Protein AF-A0AAD5V3V6-F1 (afdb_monomer_lite)

Secondary structure (DSSP, 8-state):
-----------------------------------------------------PPPP---SS----TT--S---SS---PPPGGG-SS-TTEEEEEEE-HHHHHTTS-TT-HHHHHHTTSPP--EEEEEEEEEEEE-STTTTTTPEEEEEEEEEEESS---STT-TTSEEEBSSP---TT------PPPS-----PPSS-PPPBPBSS--SSSS-EEEEEEEEEEEEEEEE--S--EEB-HHHHHHHHHHHHHHHHHHHHHHHH--STT-HHHHHHHHHTSPPSSEEEEEEES-GGGS-TT--THHHHHHHHHHHHHHHHS---SS-------

Structure (mmCIF, N/CA/C/O backbone):
data_AF-A0AAD5V3V6-F1
#
_entry.id   AF-A0AAD5V3V6-F1
#
loop_
_atom_site.group_PDB
_atom_site.id
_atom_site.type_symbol
_atom_site.label_atom_id
_atom_site.label_alt_id
_atom_site.label_comp_id
_atom_site.label_asym_id
_atom_site.label_entity_id
_atom_site.label_seq_id
_atom_site.pdbx_PDB_ins_code
_atom_site.Cartn_x
_atom_site.Cartn_y
_atom_site.Cartn_z
_atom_site.occupancy
_atom_site.B_iso_or_equiv
_atom_site.auth_seq_id
_atom_site.auth_comp_id
_atom_site.auth_asym_id
_atom_site.auth_atom_id
_atom_site.pdbx_PDB_model_num
ATOM 1 N N . MET A 1 1 ? -18.261 -54.600 57.023 1.00 39.88 1 MET A N 1
ATOM 2 C CA . MET A 1 1 ? -18.556 -53.412 57.864 1.00 39.88 1 MET A CA 1
ATOM 3 C C . MET A 1 1 ? -19.173 -52.334 56.974 1.00 39.88 1 MET A C 1
ATOM 5 O O . MET A 1 1 ? -18.762 -52.276 55.829 1.00 39.88 1 MET A O 1
ATOM 9 N N . LYS A 1 2 ? -20.158 -51.575 57.494 1.00 38.41 2 LYS A N 1
ATOM 10 C CA . LYS A 1 2 ? -20.715 -50.259 57.059 1.00 38.41 2 LYS A CA 1
ATOM 11 C C . LYS A 1 2 ? -20.446 -49.817 55.595 1.00 38.41 2 LYS A C 1
ATOM 13 O O . LYS A 1 2 ? -19.302 -49.603 55.234 1.00 38.41 2 LYS A O 1
ATOM 18 N N . ASN A 1 3 ? -21.480 -49.738 54.745 1.00 32.72 3 ASN A N 1
ATOM 19 C CA . ASN A 1 3 ? -22.288 -48.525 54.439 1.00 32.72 3 ASN A CA 1
ATOM 20 C C . ASN A 1 3 ? -21.481 -47.394 53.742 1.00 32.72 3 ASN A C 1
ATOM 22 O O . ASN A 1 3 ? -20.386 -47.074 54.175 1.00 32.72 3 ASN A O 1
ATOM 26 N N . THR A 1 4 ? -21.975 -46.700 52.704 1.00 43.38 4 THR A N 1
ATOM 27 C CA . THR A 1 4 ? -23.391 -46.369 52.417 1.00 43.38 4 THR A CA 1
ATOM 28 C C . THR A 1 4 ? -23.645 -46.051 50.933 1.00 43.38 4 THR A C 1
ATOM 30 O O . THR A 1 4 ? -22.813 -45.419 50.290 1.00 43.38 4 THR A O 1
ATOM 33 N N . ASN A 1 5 ? -24.842 -46.382 50.433 1.00 39.66 5 ASN A N 1
ATOM 34 C CA . ASN A 1 5 ? -25.408 -45.843 49.186 1.00 39.66 5 ASN A CA 1
ATOM 35 C C . ASN A 1 5 ? -25.630 -44.321 49.251 1.00 39.66 5 ASN A C 1
ATOM 37 O O . ASN A 1 5 ? -26.048 -43.827 50.299 1.00 39.66 5 ASN A O 1
ATOM 41 N N . LYS A 1 6 ? -25.566 -43.641 48.095 1.00 47.78 6 LYS A N 1
ATOM 42 C CA . LYS A 1 6 ? -26.470 -42.523 47.751 1.00 47.78 6 LYS A CA 1
ATOM 43 C C . LYS A 1 6 ? -26.828 -42.530 46.258 1.00 47.78 6 LYS A C 1
ATOM 45 O O . LYS A 1 6 ? -26.139 -41.926 45.447 1.00 47.78 6 LYS A O 1
ATOM 50 N N . ASN A 1 7 ? -27.950 -43.170 45.927 1.00 36.56 7 ASN A N 1
ATOM 51 C CA . ASN A 1 7 ? -28.749 -42.777 44.763 1.00 36.56 7 ASN A CA 1
ATOM 52 C C . ASN A 1 7 ? -29.451 -41.452 45.087 1.00 36.56 7 ASN A C 1
ATOM 54 O O . ASN A 1 7 ? -29.995 -41.318 46.185 1.00 36.56 7 ASN A O 1
ATOM 58 N N . ILE A 1 8 ? -29.526 -40.534 44.123 1.00 43.75 8 ILE A N 1
ATOM 59 C CA . ILE A 1 8 ? -30.576 -39.510 44.071 1.00 43.75 8 ILE A CA 1
ATOM 60 C C . ILE A 1 8 ? -31.161 -39.534 42.656 1.00 43.75 8 ILE A C 1
ATOM 62 O O . ILE A 1 8 ? -30.435 -39.560 41.667 1.00 43.75 8 ILE A O 1
ATOM 66 N N . HIS A 1 9 ? -32.485 -39.590 42.596 1.00 31.09 9 HIS A N 1
ATOM 67 C CA . HIS A 1 9 ? -33.322 -39.694 41.406 1.00 31.09 9 HIS A CA 1
ATOM 68 C C . HIS A 1 9 ? -34.462 -38.674 41.566 1.00 31.09 9 HIS A C 1
ATOM 70 O O . HIS A 1 9 ? -34.783 -38.328 42.705 1.00 31.09 9 HIS A O 1
ATOM 76 N N . LEU A 1 10 ? -35.114 -38.288 40.459 1.00 28.14 10 LEU A N 1
ATOM 77 C CA . LEU A 1 10 ? -36.255 -37.349 40.387 1.00 28.14 10 LEU A CA 1
ATOM 78 C C . LEU A 1 10 ? -35.873 -35.856 40.583 1.00 28.14 10 LEU A C 1
ATOM 80 O O . LEU A 1 10 ? -34.912 -35.541 41.273 1.00 28.14 10 LEU A O 1
ATOM 84 N N . SER A 1 11 ? -36.566 -34.876 39.986 1.00 32.56 11 SER A N 1
ATOM 85 C CA . SER A 1 11 ? -37.794 -34.934 39.162 1.00 32.56 11 SER A CA 1
ATOM 86 C C . SER A 1 11 ? -37.897 -33.722 38.225 1.00 32.56 11 SER A C 1
ATOM 88 O O . SER A 1 11 ? -37.464 -32.630 38.582 1.00 32.56 11 SER A O 1
ATOM 90 N N . ILE A 1 12 ? -38.562 -33.895 37.079 1.00 41.19 12 ILE A N 1
ATOM 91 C CA . ILE A 1 12 ? -39.093 -32.794 36.256 1.00 41.19 12 ILE A CA 1
ATOM 92 C C . ILE A 1 12 ? -40.470 -32.387 36.807 1.00 41.19 12 ILE A C 1
ATOM 94 O O . ILE A 1 12 ? -41.283 -33.273 37.076 1.00 41.19 12 ILE A O 1
ATOM 98 N N . PRO A 1 13 ? -40.782 -31.084 36.883 1.00 34.28 13 PRO A N 1
ATOM 99 C CA . PRO A 1 13 ? -42.147 -30.591 36.745 1.00 34.28 13 PRO A CA 1
ATOM 100 C C . PRO A 1 13 ? -42.317 -29.741 35.474 1.00 34.28 13 PRO A C 1
ATOM 102 O O . PRO A 1 13 ? -41.422 -29.015 35.045 1.00 34.28 13 PRO A O 1
ATOM 105 N N . SER A 1 14 ? -43.494 -29.849 34.866 1.00 31.00 14 SER A N 1
ATOM 106 C CA . SER A 1 14 ? -43.878 -29.204 33.607 1.00 31.00 14 SER A CA 1
ATOM 107 C C . SER A 1 14 ? -44.825 -28.014 33.810 1.00 31.00 14 SER A C 1
ATOM 109 O O . SER A 1 14 ? -45.602 -28.029 34.757 1.00 31.00 14 SER A O 1
ATOM 111 N N . LEU A 1 15 ? -44.884 -27.129 32.803 1.00 30.11 15 LEU A N 1
ATOM 112 C CA . LEU A 1 15 ? -46.018 -26.248 32.452 1.00 30.11 15 LEU A CA 1
ATOM 113 C C . LEU A 1 15 ? -46.444 -25.140 33.439 1.00 30.11 15 LEU A C 1
ATOM 115 O O . LEU A 1 15 ? -47.105 -25.402 34.436 1.00 30.11 15 LEU A O 1
ATOM 119 N N . SER A 1 16 ? -46.302 -23.883 32.995 1.00 32.84 16 SER A N 1
ATOM 120 C CA . SER A 1 16 ? -47.369 -22.871 33.123 1.00 32.84 16 SER A CA 1
ATOM 121 C C . SER A 1 16 ? -47.125 -21.661 32.208 1.00 32.84 16 SER A C 1
ATOM 123 O O . SER A 1 16 ? -46.138 -20.950 32.380 1.00 32.84 16 SER A O 1
ATOM 125 N N . ALA A 1 17 ? -48.058 -21.389 31.291 1.00 37.47 17 ALA A N 1
ATOM 126 C CA . ALA A 1 17 ? -48.217 -20.096 30.619 1.00 37.47 17 ALA A CA 1
ATOM 127 C C . ALA A 1 17 ? -49.609 -19.530 30.957 1.00 37.47 17 ALA A C 1
ATOM 129 O O . ALA A 1 17 ? -50.570 -20.298 31.037 1.00 37.47 17 ALA A O 1
ATOM 130 N N . PRO A 1 18 ? -49.719 -18.216 31.202 1.00 36.44 18 PRO A N 1
ATOM 131 C CA . PRO A 1 18 ? -50.629 -17.356 30.422 1.00 36.44 18 PRO A CA 1
ATOM 132 C C . PRO A 1 18 ? -49.934 -16.018 30.050 1.00 36.44 18 PRO A C 1
ATOM 134 O O . PRO A 1 18 ? -49.001 -15.616 30.732 1.00 36.44 18 PRO A O 1
ATOM 137 N N . SER A 1 19 ? -50.198 -15.292 28.955 1.00 31.22 19 SER A N 1
ATOM 138 C CA . SER A 1 19 ? -51.385 -15.013 28.116 1.00 31.22 19 SER A CA 1
ATOM 139 C C . SER A 1 19 ? -52.188 -13.752 28.509 1.00 31.22 19 SER A C 1
ATOM 141 O O . SER A 1 19 ? -52.619 -13.621 29.650 1.00 31.22 19 SER A O 1
ATOM 143 N N . PHE A 1 20 ? -52.442 -12.901 27.496 1.00 31.77 20 PHE A N 1
ATOM 144 C CA . PHE A 1 20 ? -53.195 -11.623 27.464 1.00 31.77 20 PHE A CA 1
ATOM 145 C C . PHE A 1 20 ? -52.549 -10.395 28.164 1.00 31.77 20 PHE A C 1
ATOM 147 O O . PHE A 1 20 ? -51.852 -10.540 29.157 1.00 31.77 20 PHE A O 1
ATOM 154 N N . ALA A 1 21 ? -52.699 -9.150 27.668 1.00 30.42 21 ALA A N 1
ATOM 155 C CA . ALA A 1 21 ? -53.698 -8.621 26.719 1.00 30.42 21 ALA A CA 1
ATOM 156 C C . ALA A 1 21 ? -53.183 -7.524 25.738 1.00 30.42 21 ALA A C 1
ATOM 158 O O . ALA A 1 21 ? -52.235 -6.802 26.032 1.00 30.42 21 ALA A O 1
ATOM 159 N N . ARG A 1 22 ? -53.884 -7.366 24.595 1.00 38.59 22 ARG A N 1
ATOM 160 C CA . ARG A 1 22 ? -53.992 -6.110 23.795 1.00 38.59 22 ARG A CA 1
ATOM 161 C C . ARG A 1 22 ? -55.238 -5.313 24.281 1.00 38.59 22 ARG A C 1
ATOM 163 O O . ARG A 1 22 ? -55.994 -5.906 25.051 1.00 38.59 22 ARG A O 1
ATOM 170 N N . PRO A 1 23 ? -55.526 -4.047 23.880 1.00 45.84 23 PRO A N 1
ATOM 171 C CA . PRO A 1 23 ? -55.914 -3.623 22.507 1.00 45.84 23 PRO A CA 1
ATOM 172 C C . PRO A 1 23 ? -55.266 -2.251 22.126 1.00 45.84 23 PRO A C 1
ATOM 174 O O . PRO A 1 23 ? -54.272 -1.909 22.752 1.00 45.84 23 PRO A O 1
ATOM 177 N N . LEU A 1 24 ? -55.635 -1.417 21.131 1.00 30.19 24 LEU A N 1
ATOM 178 C CA . LEU A 1 24 ? -56.720 -1.306 20.123 1.00 30.19 24 LEU A CA 1
ATOM 179 C C . LEU A 1 24 ? -56.149 -0.777 18.765 1.00 30.19 24 LEU A C 1
ATOM 181 O O . LEU A 1 24 ? -54.984 -0.403 18.664 1.00 30.19 24 LEU A O 1
ATOM 185 N N . SER A 1 25 ? -57.002 -0.670 17.740 1.00 36.38 25 SER A N 1
ATOM 186 C CA . SER A 1 25 ? -56.942 0.324 16.636 1.00 36.38 25 SER A CA 1
ATOM 187 C C . SER A 1 25 ? -58.355 0.937 16.492 1.00 36.38 25 SER A C 1
ATOM 189 O O . SER A 1 25 ? -59.285 0.326 17.031 1.00 36.38 25 SER A O 1
ATOM 191 N N . PRO A 1 26 ? -58.567 2.124 15.875 1.00 44.53 26 PRO A N 1
ATOM 192 C CA . PRO A 1 26 ? -58.678 2.265 14.402 1.00 44.53 26 PRO A CA 1
ATOM 193 C C . PRO A 1 26 ? -58.134 3.625 13.866 1.00 44.53 26 PRO A C 1
ATOM 195 O O . PRO A 1 26 ? -57.711 4.461 14.654 1.00 44.53 26 PRO A O 1
ATOM 198 N N . GLY A 1 27 ? -58.104 3.951 12.565 1.00 27.30 27 GLY A N 1
ATOM 199 C CA . GLY A 1 27 ? -58.504 3.241 11.339 1.00 27.30 27 GLY A CA 1
ATOM 200 C C . GLY A 1 27 ? -58.210 4.086 10.077 1.00 27.30 27 GLY A C 1
ATOM 201 O O . GLY A 1 27 ? -57.725 5.209 10.188 1.00 27.30 27 GLY A O 1
ATOM 202 N N . CYS A 1 28 ? -58.496 3.555 8.882 1.00 36.22 28 CYS A N 1
ATOM 203 C CA . CYS A 1 28 ? -58.412 4.288 7.602 1.00 36.22 28 CYS A CA 1
ATOM 204 C C . CYS A 1 28 ? -59.687 5.125 7.337 1.00 36.22 28 CYS A C 1
ATOM 206 O O . CYS A 1 28 ? -60.690 4.937 8.031 1.00 36.22 28 CYS A O 1
ATOM 208 N N . PRO A 1 29 ? -59.683 6.006 6.318 1.00 41.81 29 PRO A N 1
ATOM 209 C CA . PRO A 1 29 ? -60.201 5.536 5.025 1.00 41.81 29 PRO A CA 1
ATOM 210 C C . PRO A 1 29 ? -59.411 5.997 3.784 1.00 41.81 29 PRO A C 1
ATOM 212 O O . PRO A 1 29 ? -58.664 6.972 3.804 1.00 41.81 29 PRO A O 1
ATOM 215 N N . THR A 1 30 ? -59.639 5.283 2.684 1.00 38.94 30 THR A N 1
ATOM 216 C CA . THR A 1 30 ? -59.303 5.650 1.298 1.00 38.94 30 THR A CA 1
ATOM 217 C C . THR A 1 30 ? -60.528 6.221 0.581 1.00 38.94 30 THR A C 1
ATOM 219 O O . THR A 1 30 ? -61.592 5.627 0.714 1.00 38.94 30 THR A O 1
ATOM 222 N N . ASP A 1 31 ? -60.359 7.263 -0.241 1.00 29.62 31 ASP A N 1
ATOM 223 C CA . ASP A 1 31 ? -61.185 7.551 -1.436 1.00 29.62 31 ASP A CA 1
ATOM 224 C C . ASP A 1 31 ? -60.413 8.558 -2.329 1.00 29.62 31 ASP A C 1
ATOM 226 O O . ASP A 1 31 ? -59.896 9.550 -1.822 1.00 29.62 31 ASP A O 1
ATOM 230 N N . THR A 1 32 ? -59.987 8.194 -3.548 1.00 29.98 32 THR A N 1
ATOM 231 C CA . THR A 1 32 ? -60.644 8.379 -4.874 1.00 29.98 32 THR A CA 1
ATOM 232 C C . THR A 1 32 ? -60.754 9.817 -5.394 1.00 29.98 32 THR A C 1
ATOM 234 O O . THR A 1 32 ? -61.105 10.719 -4.647 1.00 29.98 32 THR A O 1
ATOM 237 N N . GLY A 1 33 ? -60.640 9.994 -6.722 1.00 27.09 33 GLY A N 1
ATOM 238 C CA . GLY A 1 33 ? -61.425 11.041 -7.406 1.00 27.09 33 GLY A CA 1
ATOM 239 C C . GLY A 1 33 ? -60.697 12.015 -8.339 1.00 27.09 33 GLY A C 1
ATOM 240 O O . GLY A 1 33 ? -60.646 13.205 -8.075 1.00 27.09 33 GLY A O 1
ATOM 241 N N . ILE A 1 34 ? -60.177 11.495 -9.451 1.00 29.84 34 ILE A N 1
ATOM 242 C CA . ILE A 1 34 ? -60.349 11.991 -10.836 1.00 29.84 34 ILE A CA 1
ATOM 243 C C . ILE A 1 34 ? -60.912 13.427 -11.063 1.00 29.84 34 ILE A C 1
ATOM 245 O O . ILE A 1 34 ? -61.986 13.786 -10.594 1.00 29.84 34 ILE A O 1
ATOM 249 N N . SER A 1 35 ? -60.293 14.102 -12.045 1.00 27.42 35 SER A N 1
ATOM 250 C CA . SER A 1 35 ? -60.802 15.160 -12.953 1.00 27.42 35 SER A CA 1
ATOM 251 C C . SER A 1 35 ? -60.664 16.655 -12.614 1.00 27.42 35 SER A C 1
ATOM 253 O O . SER A 1 35 ? -61.189 17.203 -11.653 1.00 27.42 35 SER A O 1
ATOM 255 N N . SER A 1 36 ? -59.999 17.306 -13.568 1.00 32.09 36 SER A N 1
ATOM 256 C CA . SER A 1 36 ? -59.874 18.729 -13.862 1.00 32.09 36 SER A CA 1
ATOM 257 C C . SER A 1 36 ? -61.191 19.509 -13.914 1.00 32.09 36 SER A C 1
ATOM 259 O O . SER A 1 36 ? -62.124 19.063 -14.578 1.00 32.09 36 SER A O 1
ATOM 261 N N . ILE A 1 37 ? -61.174 20.768 -13.453 1.00 32.19 37 ILE A N 1
ATOM 262 C CA . ILE A 1 37 ? -61.889 21.877 -14.117 1.00 32.19 37 ILE A CA 1
ATOM 263 C C . ILE A 1 37 ? -60.987 23.128 -14.156 1.00 32.19 37 ILE A C 1
ATOM 265 O O . ILE A 1 37 ? -60.295 23.453 -13.196 1.00 32.19 37 ILE A O 1
ATOM 269 N N . HIS A 1 38 ? -61.009 23.805 -15.308 1.00 28.48 38 HIS A N 1
ATOM 270 C CA . HIS A 1 38 ? -60.546 25.173 -15.591 1.00 28.48 38 HIS A CA 1
ATOM 271 C C . HIS A 1 38 ? -60.693 26.197 -14.441 1.00 28.48 38 HIS A C 1
ATOM 273 O O . HIS A 1 38 ? -61.692 26.162 -13.725 1.00 28.48 38 HIS A O 1
ATOM 279 N N . THR A 1 39 ? -59.863 27.260 -14.439 1.00 27.81 39 THR A N 1
ATOM 280 C CA . THR A 1 39 ? -60.295 28.630 -14.855 1.00 27.81 39 THR A CA 1
ATOM 281 C C . THR A 1 39 ? -59.194 29.704 -14.694 1.00 27.81 39 THR A C 1
ATOM 283 O O . THR A 1 39 ? -58.706 29.955 -13.601 1.00 27.81 39 THR A O 1
ATOM 286 N N . THR A 1 40 ? -58.854 30.351 -15.821 1.00 29.22 40 THR A N 1
ATOM 287 C CA . THR A 1 40 ? -58.157 31.652 -16.021 1.00 29.22 40 THR A CA 1
ATOM 288 C C . THR A 1 40 ? -56.900 32.022 -15.219 1.00 29.22 40 THR A C 1
ATOM 290 O O . THR A 1 40 ? -56.969 32.410 -14.056 1.00 29.22 40 THR A O 1
ATOM 293 N N . ALA A 1 41 ? -55.791 32.180 -15.947 1.00 33.03 41 ALA A N 1
ATOM 294 C CA . ALA A 1 41 ? -54.799 33.217 -15.657 1.00 33.03 41 ALA A CA 1
ATOM 295 C C . ALA A 1 41 ? -55.221 34.562 -16.293 1.00 33.03 41 ALA A C 1
ATOM 297 O O . ALA A 1 41 ? -55.708 34.561 -17.427 1.00 33.03 41 ALA A O 1
ATOM 298 N N . PRO A 1 42 ? -54.987 35.702 -15.620 1.00 32.84 42 PRO A N 1
ATOM 299 C CA . PRO A 1 42 ? -54.772 36.996 -16.275 1.00 32.84 42 PRO A CA 1
ATOM 300 C C . PRO A 1 42 ? -53.285 37.422 -16.217 1.00 32.84 42 PRO A C 1
ATOM 302 O O . PRO A 1 42 ? -52.573 36.996 -15.308 1.00 32.84 42 PRO A O 1
ATOM 305 N N . PRO A 1 43 ? -52.783 38.254 -17.154 1.00 35.00 43 PRO A N 1
ATOM 306 C CA . PRO A 1 43 ? -51.367 38.212 -17.523 1.00 35.00 43 PRO A CA 1
ATOM 307 C C . PRO A 1 43 ? -50.647 39.562 -17.363 1.00 35.00 43 PRO A C 1
ATOM 309 O O . PRO A 1 43 ? -50.749 40.427 -18.229 1.00 35.00 43 PRO A O 1
ATOM 312 N N . TRP A 1 44 ? -49.905 39.749 -16.271 1.00 34.78 44 TRP A N 1
ATOM 313 C CA . TRP A 1 44 ? -48.916 40.826 -16.102 1.00 34.78 44 TRP A CA 1
ATOM 314 C C . TRP A 1 44 ? -48.021 40.523 -14.885 1.00 34.78 44 TRP A C 1
ATOM 316 O O . TRP A 1 44 ? -48.453 39.822 -13.977 1.00 34.78 44 TRP A O 1
ATOM 326 N N . TRP A 1 45 ? -46.780 41.032 -14.895 1.00 33.03 45 TRP A N 1
ATOM 327 C CA . TRP A 1 45 ? -45.650 40.659 -14.013 1.00 33.03 45 TRP A CA 1
ATOM 328 C C . TRP A 1 45 ? -44.976 39.311 -14.317 1.00 33.03 45 TRP A C 1
ATOM 330 O O . TRP A 1 45 ? -44.956 38.382 -13.513 1.00 33.03 45 TRP A O 1
ATOM 340 N N . GLN A 1 46 ? -44.290 39.265 -15.462 1.00 29.97 46 GLN A N 1
ATOM 341 C CA . GLN A 1 46 ? -42.992 38.588 -15.514 1.00 29.97 46 GLN A CA 1
ATOM 342 C C . GLN A 1 46 ? -41.957 39.486 -14.812 1.00 29.97 46 GLN A C 1
ATOM 344 O O . GLN A 1 46 ? -41.818 40.655 -15.164 1.00 29.97 46 GLN A O 1
ATOM 349 N N . GLY A 1 47 ? -41.255 38.947 -13.817 1.00 28.88 47 GLY A N 1
ATOM 350 C CA . GLY A 1 47 ? -40.254 39.651 -13.008 1.00 28.88 47 GLY A CA 1
ATOM 351 C C . GLY A 1 47 ? -39.911 38.783 -11.801 1.00 28.88 47 GLY A C 1
ATOM 352 O O . GLY A 1 47 ? -40.703 38.692 -10.871 1.00 28.88 47 GLY A O 1
ATOM 353 N N . GLY A 1 48 ? -38.819 38.022 -11.894 1.00 27.86 48 GLY A N 1
ATOM 354 C CA . GLY A 1 48 ? -38.639 36.803 -11.099 1.00 27.86 48 GLY A CA 1
ATOM 355 C C . GLY A 1 48 ? -37.964 36.953 -9.730 1.00 27.86 48 GLY A C 1
ATOM 356 O O . GLY A 1 48 ? -37.261 37.924 -9.471 1.00 27.86 48 GLY A O 1
ATOM 357 N N . LEU A 1 49 ? -38.099 35.863 -8.957 1.00 29.27 49 LEU A N 1
ATOM 358 C CA . LEU A 1 49 ? -37.480 35.535 -7.658 1.00 29.27 49 LEU A CA 1
ATOM 359 C C . LEU A 1 49 ? -38.041 36.270 -6.416 1.00 29.27 49 LEU A C 1
ATOM 361 O O . LEU A 1 49 ? -38.477 37.412 -6.530 1.00 29.27 49 LEU A O 1
ATOM 365 N N . PRO A 1 50 ? -38.011 35.643 -5.213 1.00 32.03 50 PRO A N 1
ATOM 366 C CA . PRO A 1 50 ? -37.442 34.326 -4.877 1.00 32.03 50 PRO A CA 1
ATOM 367 C C . PRO A 1 50 ? -38.468 33.269 -4.403 1.00 32.03 50 PRO A C 1
ATOM 369 O O . PRO A 1 50 ? -39.455 33.574 -3.736 1.00 32.03 50 PRO A O 1
ATOM 372 N N . THR A 1 51 ? -38.189 31.992 -4.677 1.00 33.88 51 THR A N 1
ATOM 373 C CA . THR A 1 51 ? -38.906 30.830 -4.115 1.00 33.88 51 THR A CA 1
ATOM 374 C C . THR A 1 51 ? -38.434 30.511 -2.685 1.00 33.88 51 THR A C 1
ATOM 376 O O . THR A 1 51 ? -37.239 30.627 -2.401 1.00 33.88 51 THR A O 1
ATOM 379 N N . PRO A 1 52 ? -39.318 30.065 -1.769 1.00 30.56 52 PRO A N 1
ATOM 380 C CA . PRO A 1 52 ? -38.918 29.655 -0.426 1.00 30.56 52 PRO A CA 1
ATOM 381 C C . PRO A 1 52 ? -38.271 28.258 -0.401 1.00 30.56 52 PRO A C 1
ATOM 383 O O . PRO A 1 52 ? -38.656 27.358 -1.143 1.00 30.56 52 PRO A O 1
ATOM 386 N N . ARG A 1 53 ? -37.295 28.114 0.505 1.00 27.41 53 ARG A N 1
ATOM 387 C CA . ARG A 1 53 ? -36.469 26.929 0.811 1.00 27.41 53 ARG A CA 1
ATOM 388 C C . ARG A 1 53 ? -37.119 25.562 0.542 1.00 27.41 53 ARG A C 1
ATOM 390 O O . ARG A 1 53 ? -38.027 25.148 1.259 1.00 27.41 53 ARG A O 1
ATOM 397 N N . ALA A 1 54 ? -36.504 24.803 -0.365 1.00 30.36 54 ALA A N 1
ATOM 398 C CA . ALA A 1 54 ? -36.489 23.347 -0.269 1.00 30.36 54 ALA A CA 1
ATOM 399 C C . ALA A 1 54 ? -35.620 22.905 0.928 1.00 30.36 54 ALA A C 1
ATOM 401 O O . ALA A 1 54 ? -34.681 23.600 1.324 1.00 30.36 54 ALA A O 1
ATOM 402 N N . ILE A 1 55 ? -35.956 21.754 1.508 1.00 31.67 55 ILE A N 1
ATOM 403 C CA . ILE A 1 55 ? -35.244 21.143 2.638 1.00 31.67 55 ILE A CA 1
ATOM 404 C C . ILE A 1 55 ? -33.919 20.554 2.118 1.00 31.67 55 ILE A C 1
ATOM 406 O O . ILE A 1 55 ? -33.941 19.898 1.075 1.00 31.67 55 ILE A O 1
ATOM 410 N N . PRO A 1 56 ? -32.771 20.764 2.792 1.00 29.92 56 PRO A N 1
ATOM 411 C CA . PRO A 1 56 ? -31.501 20.219 2.328 1.00 29.92 56 PRO A CA 1
ATOM 412 C C . PRO A 1 56 ? -31.471 18.696 2.492 1.00 29.92 56 PRO A C 1
ATOM 414 O O . PRO A 1 56 ? -31.595 18.182 3.603 1.00 29.92 56 PRO A O 1
ATOM 417 N N . MET A 1 57 ? -31.243 17.977 1.391 1.00 28.81 57 MET A N 1
ATOM 418 C CA . MET A 1 57 ? -30.626 16.653 1.470 1.00 28.81 57 MET A CA 1
ATOM 419 C C . MET A 1 57 ? -29.176 16.846 1.925 1.00 28.81 57 MET A C 1
ATOM 421 O O . MET A 1 57 ? -28.485 17.736 1.425 1.00 28.81 57 MET A O 1
ATOM 425 N N . THR A 1 58 ? -28.726 16.045 2.887 1.00 28.22 58 THR A N 1
ATOM 426 C CA . THR A 1 58 ? -27.358 16.079 3.412 1.00 28.22 58 THR A CA 1
ATOM 427 C C . THR A 1 58 ? -26.359 15.700 2.322 1.00 28.22 58 THR A C 1
ATOM 429 O O . THR A 1 58 ? -26.216 14.537 1.954 1.00 28.22 58 THR A O 1
ATOM 432 N N . ALA A 1 59 ? -25.671 16.708 1.786 1.00 30.00 59 ALA A N 1
ATOM 433 C CA . ALA A 1 59 ? -24.572 16.528 0.854 1.00 30.00 59 ALA A CA 1
ATOM 434 C C . ALA A 1 59 ? -23.291 16.203 1.635 1.00 30.00 59 ALA A C 1
ATOM 436 O O . ALA A 1 59 ? -22.699 17.084 2.255 1.00 30.00 59 ALA A O 1
ATOM 437 N N . THR A 1 60 ? -22.880 14.935 1.613 1.00 35.28 60 THR A N 1
ATOM 438 C CA . THR A 1 60 ? -21.605 14.481 2.215 1.00 35.28 60 THR A CA 1
ATOM 439 C C . THR A 1 60 ? -20.859 13.471 1.326 1.00 35.28 60 THR A C 1
ATOM 441 O O . THR A 1 60 ? -19.752 13.069 1.647 1.00 35.28 60 THR A O 1
ATOM 444 N N . ALA A 1 61 ? -21.432 13.097 0.173 1.00 37.50 61 ALA A N 1
ATOM 445 C CA . ALA A 1 61 ? -20.906 12.064 -0.732 1.00 37.50 61 ALA A CA 1
ATOM 446 C C . ALA A 1 61 ? -20.406 12.596 -2.096 1.00 37.50 61 ALA A C 1
ATOM 448 O O . ALA A 1 61 ? -20.165 11.817 -3.015 1.00 37.50 61 ALA A O 1
ATOM 449 N N . LEU A 1 62 ? -20.284 13.917 -2.269 1.00 34.94 62 LEU A N 1
ATOM 450 C CA . LEU A 1 62 ? -19.794 14.543 -3.503 1.00 34.94 62 LEU A CA 1
ATOM 451 C C . LEU A 1 62 ? -18.744 15.607 -3.165 1.00 34.94 62 LEU A C 1
ATOM 453 O O . LEU A 1 62 ? -18.950 16.411 -2.257 1.00 34.94 62 LEU A O 1
ATOM 457 N N . THR A 1 63 ? -17.637 15.607 -3.918 1.00 38.62 63 THR A N 1
ATOM 458 C CA . THR A 1 63 ? -16.453 16.480 -3.745 1.00 38.62 63 THR A CA 1
ATOM 459 C C . THR A 1 63 ? -15.729 16.360 -2.392 1.00 38.62 63 THR A C 1
ATOM 461 O O . THR A 1 63 ? -15.550 17.339 -1.674 1.00 38.62 63 THR A O 1
ATOM 464 N N . ARG A 1 64 ? -15.203 15.160 -2.094 1.00 44.69 64 ARG A N 1
ATOM 465 C CA . ARG A 1 64 ? -13.918 15.030 -1.377 1.00 44.69 64 ARG A CA 1
ATOM 466 C C . ARG A 1 64 ? -12.789 15.306 -2.384 1.00 44.69 64 ARG A C 1
ATOM 468 O O . ARG A 1 64 ? -12.258 14.388 -2.999 1.00 44.69 64 ARG A O 1
ATOM 475 N N . GLU A 1 65 ? -12.478 16.580 -2.615 1.00 39.66 65 GLU A N 1
ATOM 476 C CA . GLU A 1 65 ? -11.186 16.957 -3.201 1.00 39.66 65 GLU A CA 1
ATOM 477 C C . GLU A 1 65 ? -10.162 16.945 -2.062 1.00 39.66 65 GLU A C 1
ATOM 479 O O . GLU A 1 65 ? -10.231 17.774 -1.154 1.00 39.66 65 GLU A O 1
ATOM 484 N N . ASN A 1 66 ? -9.263 15.958 -2.059 1.00 40.50 66 ASN A N 1
ATOM 485 C CA . ASN A 1 66 ? -8.356 15.723 -0.936 1.00 40.50 66 ASN A CA 1
ATOM 486 C C . ASN A 1 66 ? -7.384 16.902 -0.767 1.00 40.50 66 ASN A C 1
ATOM 488 O O . ASN A 1 66 ? -6.427 17.055 -1.527 1.00 40.50 66 ASN A O 1
ATOM 492 N N . SER A 1 67 ? -7.589 17.705 0.281 1.00 32.38 67 SER A N 1
ATOM 493 C CA . SER A 1 67 ? -6.821 18.919 0.606 1.00 32.38 67 SER A CA 1
ATOM 494 C C . SER A 1 67 ? -5.399 18.660 1.132 1.00 32.38 67 SER A C 1
ATOM 496 O O . SER A 1 67 ? -4.864 19.467 1.886 1.00 32.38 67 SER A O 1
ATOM 498 N N . TRP A 1 68 ? -4.804 17.521 0.779 1.00 41.47 68 TRP A N 1
ATOM 499 C CA . TRP A 1 68 ? -3.557 17.012 1.354 1.00 41.47 68 TRP A CA 1
ATOM 500 C C . TRP A 1 68 ? -2.340 17.208 0.439 1.00 41.47 68 TRP A C 1
ATOM 502 O O . TRP A 1 68 ? -1.222 17.305 0.932 1.00 41.47 68 TRP A O 1
ATOM 512 N N . ASN A 1 69 ? -2.552 17.371 -0.873 1.00 38.12 69 ASN A N 1
ATOM 513 C CA . ASN A 1 69 ? -1.476 17.530 -1.865 1.00 38.12 69 ASN A CA 1
ATOM 514 C C . ASN A 1 69 ? -1.327 18.976 -2.383 1.00 38.12 69 ASN A C 1
ATOM 516 O O . ASN A 1 69 ? -0.844 19.198 -3.491 1.00 38.12 69 ASN A O 1
ATOM 520 N N . SER A 1 70 ? -1.718 19.997 -1.610 1.00 29.25 70 SER A N 1
ATOM 521 C CA . SER A 1 70 ? -1.638 21.407 -2.037 1.00 29.25 70 SER A CA 1
ATOM 522 C C . SER A 1 70 ? -0.228 22.023 -1.942 1.00 29.25 70 SER A C 1
ATOM 524 O O . SER A 1 70 ? -0.085 23.208 -1.633 1.00 29.25 70 SER A O 1
ATOM 526 N N . VAL A 1 71 ? 0.818 21.236 -2.214 1.00 34.81 71 VAL A N 1
ATOM 527 C CA . VAL A 1 71 ? 2.213 21.692 -2.346 1.00 34.81 71 VAL A CA 1
ATOM 528 C C . VAL A 1 71 ? 2.811 21.139 -3.643 1.00 34.81 71 VAL A C 1
ATOM 530 O O . VAL A 1 71 ? 3.728 20.331 -3.613 1.00 34.81 71 VAL A O 1
ATOM 533 N N . LEU A 1 72 ? 2.248 21.568 -4.780 1.00 32.81 72 LEU A N 1
ATOM 534 C CA . LEU A 1 72 ? 2.942 21.917 -6.037 1.00 32.81 72 LEU A CA 1
ATOM 535 C C . LEU A 1 72 ? 1.902 22.167 -7.153 1.00 32.81 72 LEU A C 1
ATOM 537 O O . LEU A 1 72 ? 1.262 21.223 -7.615 1.00 32.81 72 LEU A O 1
ATOM 541 N N . PRO A 1 73 ? 1.721 23.409 -7.639 1.00 32.34 73 PRO A N 1
ATOM 542 C CA . PRO A 1 73 ? 0.935 23.659 -8.841 1.00 32.34 73 PRO A CA 1
ATOM 543 C C . PRO A 1 73 ? 1.786 23.368 -10.087 1.00 32.34 73 PRO A C 1
ATOM 545 O O . PRO A 1 73 ? 2.503 24.245 -10.570 1.00 32.34 73 PRO A O 1
ATOM 548 N N . SER A 1 74 ? 1.711 22.144 -10.620 1.00 33.66 74 SER A N 1
ATOM 549 C CA . SER A 1 74 ? 2.293 21.842 -11.936 1.00 33.66 74 SER A CA 1
ATOM 550 C C . SER A 1 74 ? 1.445 22.484 -13.053 1.00 33.66 74 SER A C 1
ATOM 552 O O . SER A 1 74 ? 0.220 22.325 -13.045 1.00 33.66 74 SER A O 1
ATOM 554 N N . PRO A 1 75 ? 2.038 23.223 -14.01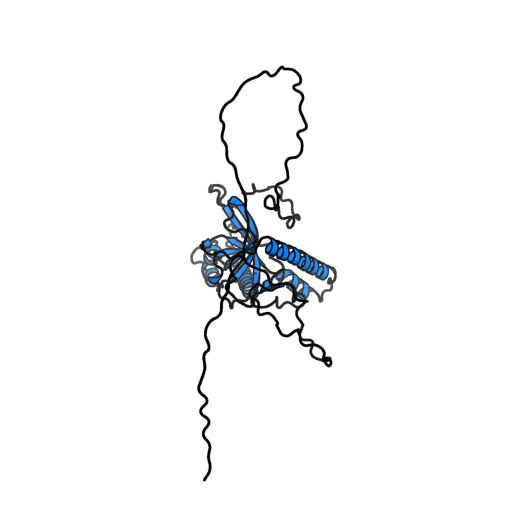4 1.00 35.78 75 PRO A N 1
ATOM 555 C CA . PRO A 1 75 ? 1.310 24.014 -15.012 1.00 35.78 75 PRO A CA 1
ATOM 556 C C . PRO A 1 75 ? 0.824 23.196 -16.226 1.00 35.78 75 PRO A C 1
ATOM 558 O O . PRO A 1 75 ? 0.834 23.683 -17.354 1.00 35.78 75 PRO A O 1
ATOM 561 N N . ALA A 1 76 ? 0.366 21.970 -15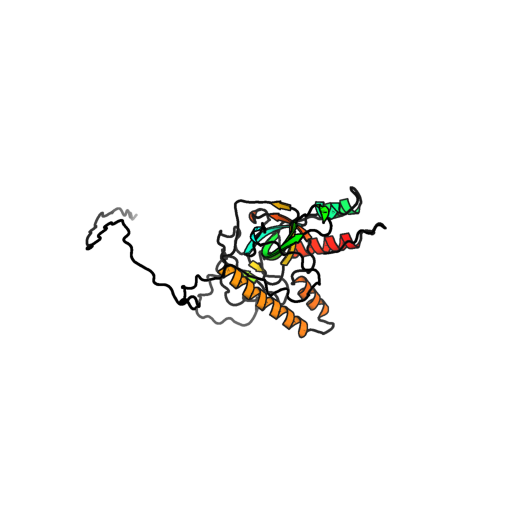.992 1.00 39.09 76 ALA A N 1
ATOM 562 C CA . ALA A 1 76 ? -0.393 21.157 -16.934 1.00 39.09 76 ALA A CA 1
ATOM 563 C C . ALA A 1 76 ? -1.282 20.226 -16.104 1.00 39.09 76 ALA A C 1
ATOM 565 O O . ALA A 1 76 ? -0.829 19.193 -15.628 1.00 39.09 76 ALA A O 1
ATOM 566 N N . THR A 1 77 ? -2.526 20.624 -15.832 1.00 42.16 77 THR A N 1
ATOM 567 C CA . THR A 1 77 ? -3.437 19.786 -15.042 1.00 42.16 77 THR A CA 1
ATOM 568 C C . THR A 1 77 ? -4.000 18.694 -15.958 1.00 42.16 77 THR A C 1
ATOM 570 O O . THR A 1 77 ? -4.808 19.034 -16.829 1.00 42.16 77 THR A O 1
ATOM 573 N N . PRO A 1 78 ? -3.613 17.407 -15.817 1.00 46.28 78 PRO A N 1
ATOM 574 C CA . PRO A 1 78 ? -4.257 16.345 -16.578 1.00 46.28 78 PRO A CA 1
ATOM 575 C C . PRO A 1 78 ? -5.748 16.351 -16.240 1.00 46.28 78 PRO A C 1
ATOM 577 O O . PRO A 1 78 ? -6.140 16.578 -15.093 1.00 46.28 78 PRO A O 1
ATOM 580 N N . THR A 1 79 ? -6.590 16.154 -17.255 1.00 50.78 79 THR A N 1
ATOM 581 C CA . THR A 1 79 ? -8.049 16.247 -17.097 1.00 50.78 79 THR A CA 1
ATOM 582 C C . THR A 1 79 ? -8.500 15.178 -16.106 1.00 50.78 79 THR A C 1
ATOM 584 O O . THR A 1 79 ? -8.502 13.997 -16.450 1.00 50.78 79 THR A O 1
ATOM 587 N N . SER A 1 80 ? -8.850 15.573 -14.876 1.00 54.28 80 SER A N 1
ATOM 588 C CA . SER A 1 80 ? -9.131 14.609 -13.815 1.00 54.28 80 SER A CA 1
ATOM 589 C C . SER A 1 80 ? -10.342 13.756 -14.184 1.00 54.28 80 SER A C 1
ATOM 591 O O . SER A 1 80 ? -11.443 14.234 -14.471 1.00 54.28 80 SER A O 1
ATOM 593 N N . ILE A 1 81 ? -10.108 12.450 -14.237 1.00 61.16 81 ILE A N 1
ATOM 594 C CA . ILE A 1 81 ? -11.111 11.474 -14.645 1.00 61.16 81 ILE A CA 1
ATOM 595 C C . ILE A 1 81 ? -12.096 11.308 -13.481 1.00 61.16 81 ILE A C 1
ATOM 597 O O . ILE A 1 81 ? -11.661 11.182 -12.335 1.00 61.16 81 ILE A O 1
ATOM 601 N N . PRO A 1 82 ? -13.420 11.292 -13.727 1.00 65.81 82 PRO A N 1
ATOM 602 C CA . PRO A 1 82 ? -14.395 11.182 -12.649 1.00 65.81 82 PRO A CA 1
ATOM 603 C C . PRO A 1 82 ? -14.218 9.871 -11.874 1.00 65.81 82 PRO A C 1
ATOM 605 O O . PRO A 1 82 ? -14.141 8.796 -12.478 1.00 65.81 82 PRO A O 1
ATOM 608 N N . SER A 1 83 ? -14.264 9.954 -10.540 1.00 64.31 83 SER A N 1
ATOM 609 C CA . SER A 1 83 ? -14.054 8.843 -9.588 1.00 64.31 83 SER A CA 1
ATOM 610 C C . SER A 1 83 ? -14.934 7.608 -9.819 1.00 64.31 83 SER A C 1
ATOM 612 O O . SER A 1 83 ? -14.592 6.507 -9.397 1.00 64.31 83 SER A O 1
ATOM 614 N N . SER A 1 84 ? -16.019 7.757 -10.585 1.00 61.19 84 SER A N 1
ATOM 615 C CA . SER A 1 84 ? -16.808 6.664 -11.172 1.00 61.19 84 SER A CA 1
ATOM 616 C C . SER A 1 84 ? -16.017 5.662 -12.033 1.00 61.19 84 SER A C 1
ATOM 618 O O . SER A 1 84 ? -16.558 4.608 -12.358 1.00 61.19 84 SER A O 1
ATOM 620 N N . ARG A 1 85 ? -14.779 5.983 -12.443 1.00 69.62 85 ARG A N 1
ATOM 621 C CA . ARG A 1 85 ? -13.883 5.064 -13.167 1.00 69.62 85 ARG A CA 1
ATOM 622 C C . ARG A 1 85 ? -12.838 4.372 -12.289 1.00 69.62 85 ARG A C 1
ATOM 624 O O . ARG A 1 85 ? -12.218 3.433 -12.778 1.00 69.62 85 ARG A O 1
ATOM 631 N N . TRP A 1 86 ? -12.633 4.798 -11.040 1.00 81.12 86 TRP A N 1
ATOM 632 C CA . TRP A 1 86 ? -11.657 4.150 -10.159 1.00 81.12 86 TRP A CA 1
ATOM 633 C C . TRP A 1 86 ? -12.140 2.737 -9.818 1.00 81.12 86 TRP A C 1
ATOM 635 O O . TRP A 1 86 ? -13.256 2.554 -9.314 1.00 81.12 86 TRP A O 1
ATOM 645 N N . ARG A 1 87 ? -11.305 1.731 -10.091 1.00 88.44 87 ARG A N 1
ATOM 646 C CA . ARG A 1 87 ? -11.600 0.322 -9.779 1.00 88.44 87 ARG A CA 1
ATOM 647 C C . ARG A 1 87 ? -11.467 0.067 -8.280 1.00 88.44 87 ARG A C 1
ATOM 649 O O . ARG A 1 87 ? -12.069 -0.879 -7.758 1.00 88.44 87 ARG A O 1
ATOM 656 N N . ILE A 1 88 ? -10.680 0.901 -7.603 1.00 93.94 88 ILE A N 1
ATOM 657 C CA . ILE A 1 88 ? -10.392 0.830 -6.176 1.00 93.94 88 ILE A CA 1
ATOM 658 C C . ILE A 1 88 ? -10.640 2.215 -5.563 1.00 93.94 88 ILE A C 1
ATOM 660 O O . ILE A 1 88 ? -10.080 3.218 -6.004 1.00 93.94 88 ILE A O 1
ATOM 664 N N . GLN A 1 89 ? -11.513 2.268 -4.557 1.00 94.38 89 GLN A N 1
ATOM 665 C CA . GLN A 1 89 ? -11.909 3.504 -3.876 1.00 94.38 89 GLN A CA 1
ATOM 666 C C . GLN A 1 89 ? -11.109 3.677 -2.570 1.00 94.38 89 GLN A C 1
ATOM 668 O O . GLN A 1 89 ? -10.751 2.667 -1.951 1.00 94.38 89 GLN A O 1
ATOM 673 N N . PRO A 1 90 ? -10.865 4.913 -2.097 1.00 96.44 90 PRO A N 1
ATOM 674 C CA . PRO A 1 90 ? -10.380 5.154 -0.737 1.00 96.44 90 PRO A CA 1
ATOM 675 C C . PRO A 1 90 ? -11.245 4.442 0.317 1.00 96.44 90 PRO A C 1
ATOM 677 O O . PRO A 1 90 ? -12.442 4.242 0.111 1.00 96.44 90 PRO A O 1
ATOM 680 N N . GLY A 1 91 ? -10.634 3.998 1.414 1.00 97.06 91 GLY A N 1
ATOM 681 C CA . GLY A 1 91 ? -11.282 3.162 2.433 1.00 97.06 91 GLY A CA 1
ATOM 682 C C . GLY A 1 91 ? -11.315 1.660 2.109 1.00 97.06 91 GLY A C 1
ATOM 683 O O . GLY A 1 91 ? -11.693 0.864 2.970 1.00 97.06 91 GLY A O 1
ATOM 684 N N . THR A 1 92 ? -10.892 1.245 0.909 1.00 97.56 92 THR A N 1
ATOM 685 C CA . THR A 1 92 ? -10.773 -0.174 0.520 1.00 97.56 92 THR A CA 1
ATOM 686 C C . THR A 1 92 ? -9.452 -0.763 1.017 1.00 97.56 92 THR A C 1
ATOM 688 O O . THR A 1 92 ? -8.388 -0.197 0.772 1.00 97.56 92 THR A O 1
ATOM 691 N N . TYR A 1 93 ? -9.486 -1.935 1.648 1.00 98.06 93 TYR A N 1
ATOM 692 C CA . TYR A 1 93 ? -8.296 -2.752 1.882 1.00 98.06 93 TYR A CA 1
ATOM 693 C C . TYR A 1 93 ? -7.964 -3.590 0.643 1.00 98.06 93 TYR A C 1
ATOM 695 O O . TYR A 1 93 ? -8.835 -4.258 0.084 1.00 98.06 93 TYR A O 1
ATOM 703 N N . VAL A 1 94 ? -6.690 -3.604 0.250 1.00 98.19 94 VAL A N 1
ATOM 704 C CA . VAL A 1 94 ? -6.174 -4.390 -0.882 1.00 98.19 94 VAL A CA 1
ATOM 705 C C . VAL A 1 94 ? -4.956 -5.210 -0.470 1.00 98.19 94 VAL A C 1
ATOM 707 O O . VAL A 1 94 ? -4.189 -4.795 0.401 1.00 98.19 94 VAL A O 1
ATOM 710 N N . ALA A 1 95 ? -4.769 -6.368 -1.106 1.00 98.19 95 ALA A N 1
ATOM 711 C CA . ALA A 1 95 ? -3.488 -7.064 -1.099 1.00 98.19 95 ALA A CA 1
ATOM 712 C C . ALA A 1 95 ? -2.661 -6.637 -2.318 1.00 98.19 95 ALA A C 1
ATOM 714 O O . ALA A 1 95 ? -3.227 -6.367 -3.376 1.00 98.19 95 ALA A O 1
ATOM 715 N N . PHE A 1 96 ? -1.336 -6.582 -2.203 1.00 98.12 96 PHE A N 1
ATOM 716 C CA . PHE A 1 96 ? -0.461 -6.164 -3.302 1.00 98.12 96 PHE A CA 1
ATOM 717 C C . PHE A 1 96 ? 0.948 -6.757 -3.214 1.00 98.12 96 PHE A C 1
ATOM 719 O O . PHE A 1 96 ? 1.397 -7.149 -2.139 1.00 98.12 96 PHE A O 1
ATOM 726 N N . SER A 1 97 ? 1.648 -6.795 -4.346 1.00 97.44 97 SER A N 1
ATOM 727 C CA . SER A 1 97 ? 3.068 -7.150 -4.465 1.00 97.44 97 SER A CA 1
ATOM 728 C C . SER A 1 97 ? 3.726 -6.314 -5.562 1.00 97.44 97 SER A C 1
ATOM 730 O O . SER A 1 97 ? 3.043 -5.904 -6.504 1.00 97.44 97 SER A O 1
ATOM 732 N N . LEU A 1 98 ? 5.048 -6.127 -5.499 1.00 96.38 98 LEU A N 1
ATOM 733 C CA . LEU A 1 98 ? 5.809 -5.573 -6.625 1.00 96.38 98 LEU A CA 1
ATOM 734 C C . LEU A 1 98 ? 5.615 -6.439 -7.881 1.00 96.38 98 LEU A C 1
ATOM 736 O O . LEU A 1 98 ? 5.559 -7.672 -7.796 1.00 96.38 98 LEU A O 1
ATOM 740 N N . ASP A 1 99 ? 5.517 -5.800 -9.046 1.00 96.31 99 ASP A N 1
ATOM 741 C CA . ASP A 1 99 ? 5.368 -6.473 -10.336 1.00 96.31 99 ASP A CA 1
ATOM 742 C C . ASP A 1 99 ? 6.708 -6.568 -11.080 1.00 96.31 99 ASP A C 1
ATOM 744 O O . ASP A 1 99 ? 6.966 -5.872 -12.064 1.00 96.31 99 ASP A O 1
ATOM 748 N N . THR A 1 100 ? 7.590 -7.438 -10.580 1.00 95.19 100 THR A N 1
ATOM 749 C CA . THR A 1 100 ? 8.970 -7.589 -11.076 1.00 95.19 100 THR A CA 1
ATOM 750 C C . THR A 1 100 ? 9.064 -7.992 -12.543 1.00 95.19 100 THR A C 1
ATOM 752 O O . THR A 1 100 ? 10.029 -7.622 -13.202 1.00 95.19 100 THR A O 1
ATOM 755 N N . GLU A 1 101 ? 8.072 -8.694 -13.095 1.00 94.19 101 GLU A N 1
ATOM 756 C CA . GLU A 1 101 ? 8.028 -9.000 -14.531 1.00 94.19 101 GLU A CA 1
ATOM 757 C C . GLU A 1 101 ? 7.936 -7.719 -15.373 1.00 94.19 101 GLU A C 1
ATOM 759 O O . GLU A 1 101 ? 8.626 -7.579 -16.378 1.00 94.19 101 GLU A O 1
ATOM 764 N N . SER A 1 102 ? 7.127 -6.764 -14.929 1.00 91.88 102 SER A N 1
ATOM 765 C CA . SER A 1 102 ? 6.806 -5.544 -15.672 1.00 91.88 102 SER A CA 1
ATOM 766 C C . SER A 1 102 ? 7.858 -4.457 -15.466 1.00 91.88 102 SER A C 1
ATOM 768 O O . SER A 1 102 ? 8.184 -3.729 -16.398 1.00 91.88 102 SER A O 1
ATOM 770 N N . ILE A 1 103 ? 8.492 -4.422 -14.287 1.00 91.94 103 ILE A N 1
ATOM 771 C CA . ILE A 1 103 ? 9.742 -3.673 -14.079 1.00 91.94 103 ILE A CA 1
ATOM 772 C C . ILE A 1 103 ? 10.844 -4.250 -14.986 1.00 91.94 103 ILE A C 1
ATOM 774 O O . ILE A 1 103 ? 11.560 -3.499 -15.645 1.00 91.94 103 ILE A O 1
ATOM 778 N N . ALA A 1 104 ? 10.959 -5.580 -15.083 1.00 92.44 104 ALA A N 1
ATOM 779 C CA . ALA A 1 104 ? 11.970 -6.218 -15.922 1.00 92.44 104 ALA A CA 1
ATOM 780 C C . ALA A 1 104 ? 11.762 -5.952 -17.419 1.00 92.44 104 ALA A C 1
ATOM 782 O O . ALA A 1 104 ? 12.746 -5.802 -18.136 1.00 92.44 104 ALA A O 1
ATOM 783 N N . GLN A 1 105 ? 10.516 -5.847 -17.893 1.00 91.19 105 GLN A N 1
ATOM 784 C CA . GLN A 1 105 ? 10.192 -5.537 -19.294 1.00 91.19 105 GLN A CA 1
ATOM 785 C C . GLN A 1 105 ? 10.727 -4.179 -19.782 1.00 91.19 105 GLN A C 1
ATOM 787 O O . GLN A 1 105 ? 10.860 -4.005 -20.992 1.00 91.19 105 GLN A O 1
ATOM 792 N N . LYS A 1 106 ? 11.118 -3.261 -18.882 1.00 87.88 106 LYS A N 1
ATOM 793 C CA . LYS A 1 106 ? 11.855 -2.035 -19.246 1.00 87.88 106 LYS A CA 1
ATOM 794 C C . LYS A 1 106 ? 13.288 -2.307 -19.746 1.00 87.88 106 LYS A C 1
ATOM 796 O O . LYS A 1 106 ? 13.911 -1.422 -20.322 1.00 87.88 106 LYS A O 1
ATOM 801 N N . PHE A 1 107 ? 13.811 -3.522 -19.561 1.00 87.56 107 PHE A N 1
ATOM 802 C CA . PHE A 1 107 ? 15.141 -3.943 -20.006 1.00 87.56 107 PHE A CA 1
ATOM 803 C C . PHE A 1 107 ? 15.076 -4.893 -21.204 1.00 87.56 107 PHE A C 1
ATOM 805 O O . PHE A 1 107 ? 14.125 -5.657 -21.374 1.00 87.56 107 PHE A O 1
ATOM 812 N N . ALA A 1 108 ? 16.150 -4.924 -22.001 1.00 88.31 108 ALA A N 1
ATOM 813 C CA . ALA A 1 108 ? 16.281 -5.864 -23.109 1.00 88.31 108 ALA A CA 1
ATOM 814 C C . ALA A 1 108 ? 16.054 -7.317 -22.642 1.00 88.31 108 ALA A C 1
ATOM 816 O O . ALA A 1 108 ? 16.640 -7.776 -21.656 1.00 88.31 108 ALA A O 1
ATOM 817 N N . HIS A 1 109 ? 15.199 -8.050 -23.357 1.00 90.06 109 HIS A N 1
ATOM 818 C CA . HIS A 1 109 ? 14.782 -9.402 -22.985 1.00 90.06 109 HIS A CA 1
ATOM 819 C C . HIS A 1 109 ? 15.989 -10.357 -22.881 1.00 90.06 109 HIS A C 1
ATOM 821 O O . HIS A 1 109 ? 16.834 -10.399 -23.775 1.00 90.06 109 HIS A O 1
ATOM 827 N N . HIS A 1 110 ? 16.067 -11.130 -21.790 1.00 89.25 110 HIS A N 1
ATOM 828 C CA . HIS A 1 110 ? 17.226 -11.959 -21.399 1.00 89.25 110 HIS A CA 1
ATOM 829 C C . HIS A 1 110 ? 18.540 -11.212 -21.081 1.00 89.25 110 HIS A C 1
ATOM 831 O O . HIS A 1 110 ? 19.579 -11.859 -20.921 1.00 89.25 110 HIS A O 1
ATOM 837 N N . SER A 1 111 ? 18.533 -9.883 -20.941 1.00 89.94 111 SER A N 1
ATOM 838 C CA . SER A 1 111 ? 19.679 -9.163 -20.367 1.00 89.94 111 SER A CA 1
ATOM 839 C C . SER A 1 111 ? 19.940 -9.589 -18.915 1.00 89.94 111 SER A C 1
ATOM 841 O O . SER A 1 111 ? 19.055 -10.093 -18.218 1.00 89.94 111 SER A O 1
ATOM 843 N N . ALA A 1 112 ? 21.160 -9.346 -18.424 1.00 88.56 112 ALA A N 1
ATOM 844 C CA . ALA A 1 112 ? 21.483 -9.572 -17.014 1.00 88.56 112 ALA A CA 1
ATOM 845 C C . ALA A 1 112 ? 20.597 -8.724 -16.077 1.00 88.56 112 ALA A C 1
ATOM 847 O O . ALA A 1 112 ? 20.250 -9.192 -14.995 1.00 88.56 112 ALA A O 1
ATOM 848 N N . ALA A 1 113 ? 20.191 -7.528 -16.518 1.00 87.75 113 ALA A N 1
ATOM 849 C CA . ALA A 1 113 ? 19.222 -6.665 -15.847 1.00 87.75 113 ALA A CA 1
ATOM 850 C C . ALA A 1 113 ? 17.845 -7.334 -15.716 1.00 87.75 113 ALA A C 1
ATOM 852 O O . ALA A 1 113 ? 17.401 -7.609 -14.600 1.00 87.75 113 ALA A O 1
ATOM 853 N N . TYR A 1 114 ? 17.229 -7.677 -16.856 1.00 91.06 114 TYR A N 1
ATOM 854 C CA . TYR A 1 114 ? 15.940 -8.375 -16.954 1.00 91.06 114 TYR A CA 1
ATOM 855 C C . TYR A 1 114 ? 15.904 -9.614 -16.046 1.00 91.06 114 TYR A C 1
ATOM 857 O O . TYR A 1 114 ? 14.997 -9.800 -15.236 1.00 91.06 114 TYR A O 1
ATOM 865 N N . GLU A 1 115 ? 16.942 -10.446 -16.129 1.00 92.50 115 GLU A N 1
ATOM 866 C CA . GLU A 1 115 ? 17.061 -11.667 -15.336 1.00 92.50 115 GLU A CA 1
ATOM 867 C C . GLU A 1 115 ? 17.311 -11.424 -13.840 1.00 92.50 115 GLU A C 1
ATOM 869 O O . GLU A 1 115 ? 16.972 -12.290 -13.036 1.00 92.50 115 GLU A O 1
ATOM 874 N N . SER A 1 116 ? 17.899 -10.292 -13.444 1.00 91.62 116 SER A N 1
ATOM 875 C CA . SER A 1 116 ? 18.137 -9.975 -12.028 1.00 91.62 116 SER A CA 1
ATOM 876 C C . SER A 1 116 ? 16.872 -9.432 -11.367 1.00 91.62 116 SER A C 1
ATOM 878 O O . SER A 1 116 ? 16.472 -9.951 -10.328 1.00 91.62 116 SER A O 1
ATOM 880 N N . VAL A 1 117 ? 16.181 -8.483 -12.013 1.00 92.31 117 VAL A N 1
ATOM 881 C CA . VAL A 1 117 ? 14.909 -7.913 -11.527 1.00 92.31 117 VAL A CA 1
ATOM 882 C C . VAL A 1 117 ? 13.865 -9.011 -11.289 1.00 92.31 117 VAL A C 1
ATOM 884 O O . VAL A 1 117 ? 13.244 -9.059 -10.230 1.00 92.31 117 VAL A O 1
ATOM 887 N N . ARG A 1 118 ? 13.720 -9.964 -12.222 1.00 94.06 118 ARG A N 1
ATOM 888 C CA . ARG A 1 118 ? 12.755 -11.081 -12.104 1.00 94.06 118 ARG A CA 1
ATOM 889 C C . ARG A 1 118 ? 13.064 -12.081 -10.993 1.00 94.06 118 ARG A C 1
ATOM 891 O O . ARG A 1 118 ? 12.207 -12.898 -10.663 1.00 94.06 118 ARG A O 1
ATOM 898 N N . ARG A 1 119 ? 14.287 -12.071 -10.456 1.00 92.94 119 ARG A N 1
ATOM 899 C CA . ARG A 1 119 ? 14.717 -12.968 -9.374 1.00 92.94 119 ARG A CA 1
ATOM 900 C C . ARG A 1 119 ? 14.587 -12.342 -7.992 1.00 92.94 119 ARG A C 1
ATOM 902 O O . ARG A 1 119 ? 14.721 -13.087 -7.023 1.00 92.94 119 ARG A O 1
ATOM 909 N N . VAL A 1 120 ? 14.311 -11.037 -7.898 1.00 91.19 120 VAL A N 1
ATOM 910 C CA . VAL A 1 120 ? 13.988 -10.394 -6.620 1.00 91.19 120 VAL A CA 1
ATOM 911 C C . VAL A 1 120 ? 12.742 -11.087 -6.051 1.00 91.19 120 VAL A C 1
ATOM 913 O O . VAL A 1 120 ? 11.709 -11.134 -6.730 1.00 91.19 120 VAL A O 1
ATOM 916 N N . PRO A 1 121 ? 12.828 -11.697 -4.856 1.00 90.75 121 PRO A N 1
ATOM 917 C CA . PRO A 1 121 ? 11.696 -12.386 -4.262 1.00 90.75 121 PRO A CA 1
ATOM 918 C C . PRO A 1 121 ? 10.661 -11.352 -3.827 1.00 90.75 121 PRO A C 1
ATOM 920 O O . PRO A 1 121 ? 10.974 -10.477 -3.030 1.00 90.75 121 PRO A O 1
ATOM 923 N N . THR A 1 122 ? 9.429 -11.474 -4.318 1.00 93.38 122 THR A N 1
ATOM 924 C CA . THR A 1 122 ? 8.328 -10.606 -3.892 1.00 93.38 122 THR A CA 1
ATOM 925 C C . THR A 1 122 ? 7.399 -11.319 -2.925 1.00 93.38 122 THR A C 1
ATOM 927 O O . THR A 1 122 ? 7.093 -12.510 -3.074 1.00 93.38 122 THR A O 1
ATOM 930 N N . ARG A 1 123 ? 6.912 -10.575 -1.937 1.00 95.88 123 ARG A N 1
ATOM 931 C CA . ARG A 1 123 ? 5.833 -11.008 -1.041 1.00 95.88 123 ARG A CA 1
ATOM 932 C C . ARG A 1 123 ? 4.539 -10.278 -1.360 1.00 95.88 123 ARG A C 1
ATOM 934 O O . ARG A 1 123 ? 4.497 -9.342 -2.157 1.00 95.88 123 ARG A O 1
ATOM 941 N N . LYS A 1 124 ? 3.462 -10.723 -0.716 1.00 96.31 124 LYS A N 1
ATOM 942 C CA . LYS A 1 124 ? 2.162 -10.059 -0.772 1.00 96.31 124 LYS A CA 1
ATOM 943 C C . LYS A 1 124 ? 1.860 -9.405 0.568 1.00 96.31 124 LYS A C 1
ATOM 945 O O . LYS A 1 124 ? 1.839 -10.071 1.599 1.00 96.31 124 LYS A O 1
ATOM 950 N N . TYR A 1 125 ? 1.561 -8.119 0.519 1.00 97.25 125 TYR A N 1
ATOM 951 C CA . TYR A 1 125 ? 1.263 -7.265 1.663 1.00 97.25 125 TYR A CA 1
ATOM 952 C C . TYR A 1 125 ? -0.199 -6.852 1.634 1.00 97.25 125 TYR A C 1
ATOM 954 O O . TYR A 1 125 ? -0.872 -7.039 0.623 1.00 97.25 125 TYR A O 1
ATOM 962 N N . VAL A 1 126 ? -0.689 -6.268 2.727 1.00 97.75 126 VAL A N 1
ATOM 963 C CA . VAL A 1 126 ? -2.014 -5.641 2.778 1.00 97.75 126 VAL A CA 1
ATOM 964 C C . VAL A 1 126 ? -1.874 -4.190 3.196 1.00 97.75 126 VAL A C 1
ATOM 966 O O . VAL A 1 126 ? -1.070 -3.857 4.069 1.00 97.75 126 VAL A O 1
ATOM 969 N N . GLY A 1 127 ? -2.677 -3.334 2.576 1.00 97.75 127 GLY A N 1
ATOM 970 C CA . GLY A 1 127 ? -2.774 -1.924 2.910 1.00 97.75 127 GLY A CA 1
ATOM 971 C C . GLY A 1 127 ? -4.197 -1.405 2.750 1.00 97.75 127 GLY A C 1
ATOM 972 O O . GLY A 1 127 ? -5.005 -1.969 2.010 1.00 97.75 127 GLY A O 1
ATOM 973 N N . LEU A 1 128 ? -4.487 -0.328 3.467 1.00 98.25 128 LEU A N 1
ATOM 974 C CA . LEU A 1 128 ? -5.686 0.483 3.308 1.00 98.25 128 LEU A CA 1
ATOM 975 C C . LEU A 1 128 ? -5.409 1.567 2.269 1.00 98.25 128 LEU A C 1
ATOM 977 O O . LEU A 1 128 ? -4.454 2.327 2.421 1.00 98.25 128 LEU A O 1
ATOM 981 N N . VAL A 1 129 ? -6.244 1.656 1.239 1.00 98.06 129 VAL A N 1
ATOM 982 C CA . VAL A 1 129 ? -6.162 2.708 0.220 1.00 98.06 129 VAL A CA 1
ATOM 983 C C . VAL A 1 129 ? -6.639 4.023 0.829 1.00 98.06 129 VAL A C 1
ATOM 985 O O . VAL A 1 129 ? -7.803 4.157 1.206 1.00 98.06 129 VAL A O 1
ATOM 988 N N . VAL A 1 130 ? -5.734 4.994 0.923 1.00 96.94 130 VAL A N 1
ATOM 989 C CA . VAL A 1 130 ? -5.990 6.334 1.476 1.00 96.94 130 VAL A CA 1
ATOM 990 C C . VAL A 1 130 ? -6.314 7.330 0.364 1.00 96.94 130 VAL A C 1
ATOM 992 O O . VAL A 1 130 ? -7.095 8.259 0.548 1.00 96.94 130 VAL A O 1
ATOM 995 N N . SER A 1 131 ? -5.749 7.138 -0.827 1.00 95.12 131 SER A N 1
ATOM 996 C CA . SER A 1 131 ? -6.086 7.914 -2.024 1.00 95.12 131 SER A CA 1
ATOM 997 C C . SER A 1 131 ? -5.934 7.059 -3.277 1.00 95.12 131 SER A C 1
ATOM 999 O O . SER A 1 131 ? -5.144 6.118 -3.307 1.00 95.12 131 SER A O 1
ATOM 1001 N N . SER A 1 132 ? -6.726 7.387 -4.294 1.00 94.31 132 SER A N 1
ATOM 1002 C CA . SER A 1 132 ? -6.736 6.743 -5.605 1.00 94.31 132 SER A CA 1
ATOM 1003 C C . SER A 1 132 ? -6.743 7.843 -6.660 1.00 94.31 132 SER A C 1
ATOM 1005 O O . SER A 1 132 ? -7.493 8.817 -6.540 1.00 94.31 132 SER A O 1
ATOM 1007 N N . TYR A 1 133 ? -5.882 7.714 -7.660 1.00 91.50 133 TYR A N 1
ATOM 1008 C CA . TYR A 1 133 ? -5.721 8.661 -8.753 1.00 91.50 133 TYR A CA 1
ATOM 1009 C C . TYR A 1 133 ? -5.844 7.925 -10.083 1.00 91.50 133 TYR A C 1
ATOM 1011 O O . TYR A 1 133 ? -5.559 6.732 -10.197 1.00 91.50 133 TYR A O 1
ATOM 1019 N N . THR A 1 134 ? -6.267 8.636 -11.123 1.00 89.88 134 THR A N 1
ATOM 1020 C CA . THR A 1 134 ? -6.198 8.115 -12.489 1.00 89.88 134 THR A CA 1
ATOM 1021 C C . THR A 1 134 ? -5.818 9.241 -13.430 1.00 89.88 134 THR A C 1
ATOM 1023 O O . THR A 1 134 ? -6.421 10.316 -13.380 1.00 89.88 134 THR A O 1
ATOM 1026 N N . TYR A 1 135 ? -4.833 8.983 -14.281 1.00 87.56 135 TYR A N 1
ATOM 1027 C CA . TYR A 1 135 ? -4.327 9.906 -15.293 1.00 87.56 135 TYR A CA 1
ATOM 1028 C C . TYR A 1 135 ? -4.077 9.160 -16.612 1.00 87.56 135 TYR A C 1
ATOM 1030 O O . TYR A 1 135 ? -4.171 7.934 -16.668 1.00 87.56 135 TYR A O 1
ATOM 1038 N N . LEU A 1 136 ? -3.850 9.904 -17.693 1.00 85.62 136 LEU A N 1
ATOM 1039 C CA . LEU A 1 136 ? -3.451 9.343 -18.987 1.00 85.62 136 LEU A CA 1
ATOM 1040 C C . LEU A 1 136 ? -1.937 9.116 -18.985 1.00 85.62 136 LEU A C 1
ATOM 1042 O O . LEU A 1 136 ? -1.211 9.984 -18.507 1.00 85.62 136 LEU A O 1
ATOM 1046 N N . SER A 1 137 ? -1.476 7.979 -19.504 1.00 83.44 137 SER A N 1
ATOM 1047 C CA . SER A 1 137 ? -0.044 7.704 -19.646 1.00 83.44 137 SER A CA 1
ATOM 1048 C C . SER A 1 137 ? 0.594 8.645 -20.670 1.00 83.44 137 SER A C 1
ATOM 1050 O O . SER A 1 137 ? 0.155 8.689 -21.818 1.00 83.44 137 SER A O 1
ATOM 1052 N N . GLU A 1 138 ? 1.653 9.351 -20.269 1.00 78.06 138 GLU A N 1
ATOM 1053 C CA . GLU A 1 138 ? 2.481 10.167 -21.173 1.00 78.06 138 GLU A CA 1
ATOM 1054 C C . GLU A 1 138 ? 3.341 9.288 -22.106 1.00 78.06 138 GLU A C 1
ATOM 1056 O O . GLU A 1 138 ? 3.690 9.710 -23.203 1.00 78.06 138 GLU A O 1
ATOM 1061 N N . GLU A 1 139 ? 3.635 8.038 -21.717 1.00 71.12 139 GLU A N 1
ATOM 1062 C CA . GLU A 1 139 ? 4.375 7.082 -22.560 1.00 71.12 139 GLU A CA 1
ATOM 1063 C C . GLU A 1 139 ? 3.527 6.592 -23.759 1.00 71.12 139 GLU A C 1
ATOM 1065 O O . GLU A 1 139 ? 4.078 6.266 -24.809 1.00 71.12 139 GLU A O 1
ATOM 1070 N N . ASN A 1 140 ? 2.191 6.579 -23.619 1.00 64.50 140 ASN A N 1
ATOM 1071 C CA . ASN A 1 140 ? 1.231 5.998 -24.572 1.00 64.50 140 ASN A CA 1
ATOM 1072 C C . ASN A 1 140 ? 0.119 7.003 -24.968 1.00 64.50 140 ASN A C 1
ATOM 1074 O O . ASN A 1 140 ? -1.065 6.647 -24.980 1.00 64.50 140 ASN A O 1
ATOM 1078 N N . GLU A 1 141 ? 0.472 8.259 -25.290 1.00 61.56 141 GLU A N 1
ATOM 1079 C CA . GLU A 1 141 ? -0.504 9.316 -25.643 1.00 61.56 141 GLU A CA 1
ATOM 1080 C C . GLU A 1 141 ? -1.475 8.905 -26.772 1.00 61.56 141 GLU A C 1
ATOM 1082 O O . GLU A 1 141 ? -2.663 9.229 -26.708 1.00 61.56 141 GLU A O 1
ATOM 1087 N N . ASP A 1 142 ? -0.990 8.165 -27.777 1.00 65.81 142 ASP A N 1
ATOM 1088 C CA . ASP A 1 142 ? -1.776 7.723 -28.941 1.00 65.81 142 ASP A CA 1
ATOM 1089 C C . ASP A 1 142 ? -2.853 6.672 -28.595 1.00 65.81 142 ASP A C 1
ATOM 1091 O O . ASP A 1 142 ? -3.929 6.668 -29.201 1.00 65.81 142 ASP A O 1
ATOM 1095 N N . ASP A 1 143 ? -2.593 5.799 -27.614 1.00 65.19 143 ASP A N 1
ATOM 1096 C CA . ASP A 1 143 ? -3.517 4.729 -27.198 1.00 65.19 143 ASP A CA 1
ATOM 1097 C C . ASP A 1 143 ? -4.470 5.171 -26.069 1.00 65.19 143 ASP A C 1
ATOM 1099 O O . ASP A 1 143 ? -5.494 4.525 -25.818 1.00 65.19 143 ASP A O 1
ATOM 1103 N N . GLY A 1 144 ? -4.176 6.294 -25.401 1.00 69.38 144 GLY A N 1
ATOM 1104 C CA . GLY A 1 144 ? -5.025 6.867 -24.353 1.00 69.38 144 GLY A CA 1
ATOM 1105 C C . GLY A 1 144 ? -5.153 5.975 -23.114 1.00 69.38 144 GLY A C 1
ATOM 1106 O O . GLY A 1 144 ? -6.214 5.938 -22.480 1.00 69.38 144 GLY A O 1
ATOM 1107 N N . GLU A 1 145 ? -4.098 5.225 -22.792 1.00 81.12 145 GLU A N 1
ATOM 1108 C CA . GLU A 1 145 ? -4.085 4.292 -21.669 1.00 81.12 145 GLU A CA 1
ATOM 1109 C C . GLU A 1 145 ? -4.192 5.029 -20.326 1.00 81.12 145 GLU A C 1
ATOM 1111 O O . GLU A 1 145 ? -3.513 6.025 -20.073 1.00 81.12 145 GLU A O 1
ATOM 1116 N N . PHE A 1 146 ? -5.066 4.530 -19.448 1.00 85.31 146 PHE A N 1
ATOM 1117 C CA . PHE A 1 146 ? -5.294 5.109 -18.128 1.00 85.31 146 PHE A CA 1
ATOM 1118 C C . PHE A 1 146 ? -4.465 4.392 -17.065 1.00 85.31 146 PHE A C 1
ATOM 1120 O O . PHE A 1 146 ? -4.709 3.221 -16.768 1.00 85.31 146 PHE A O 1
ATOM 1127 N N . VAL A 1 147 ? -3.555 5.128 -16.433 1.00 89.81 147 VAL A N 1
ATOM 1128 C CA . VAL A 1 147 ? -2.792 4.666 -15.273 1.00 89.81 147 VAL A CA 1
ATOM 1129 C C . VAL A 1 147 ? -3.616 4.931 -14.015 1.00 89.81 147 VAL A C 1
ATOM 1131 O O . VAL A 1 147 ? -4.026 6.065 -13.770 1.00 89.81 147 VAL A O 1
ATOM 1134 N N . GLU A 1 148 ? -3.879 3.891 -13.220 1.00 92.69 148 GLU A N 1
ATOM 1135 C CA . GLU A 1 148 ? -4.474 4.009 -11.881 1.00 92.69 148 GLU A CA 1
ATOM 1136 C C . GLU A 1 148 ? -3.358 3.904 -10.836 1.00 92.69 148 GLU A C 1
ATOM 1138 O O . GLU A 1 148 ? -2.568 2.958 -10.862 1.00 92.69 148 GLU A O 1
ATOM 1143 N N . GLU A 1 149 ? -3.292 4.869 -9.924 1.00 95.06 149 GLU A N 1
ATOM 1144 C CA . GLU A 1 149 ? -2.270 4.951 -8.881 1.00 95.06 149 GLU A CA 1
ATOM 1145 C C . GLU A 1 149 ? -2.931 5.014 -7.499 1.00 95.06 149 GLU A C 1
ATOM 1147 O O . GLU A 1 149 ? -3.922 5.722 -7.312 1.00 95.06 149 GLU A O 1
ATOM 1152 N N . LEU A 1 150 ? -2.396 4.277 -6.526 1.00 97.06 150 LEU A N 1
ATOM 1153 C CA . LEU A 1 150 ? -2.931 4.185 -5.168 1.00 97.06 150 LEU A CA 1
ATOM 1154 C C . LEU A 1 150 ? -1.894 4.641 -4.147 1.00 97.06 150 LEU A C 1
ATOM 1156 O O . LEU A 1 150 ? -0.759 4.171 -4.166 1.00 97.06 150 LEU A O 1
ATOM 1160 N N . VAL A 1 151 ? -2.327 5.440 -3.176 1.00 97.12 151 VAL A N 1
ATOM 1161 C CA . VAL A 1 151 ? -1.610 5.637 -1.910 1.00 97.12 151 VAL A CA 1
ATOM 1162 C C . VAL A 1 151 ? -2.179 4.646 -0.904 1.00 97.12 151 VAL A C 1
ATOM 1164 O O . VAL A 1 151 ? -3.376 4.704 -0.601 1.00 97.12 151 VAL A O 1
ATOM 1167 N N . VAL A 1 152 ? -1.346 3.746 -0.379 1.00 97.44 152 VAL A N 1
ATOM 1168 C CA . VAL A 1 152 ? -1.764 2.732 0.600 1.00 97.44 152 VAL A CA 1
ATOM 1169 C C . VAL A 1 152 ? -0.969 2.832 1.895 1.00 97.44 152 VAL A C 1
ATOM 1171 O O . VAL A 1 152 ? 0.255 2.888 1.873 1.00 97.44 152 VAL A O 1
ATOM 1174 N N . ASN A 1 153 ? -1.654 2.773 3.035 1.00 97.25 153 ASN A N 1
ATOM 1175 C CA . ASN A 1 153 ? -1.022 2.651 4.347 1.00 97.25 153 ASN A CA 1
ATOM 1176 C C . ASN A 1 153 ? -1.022 1.189 4.801 1.00 97.25 153 ASN A C 1
ATOM 1178 O O . ASN A 1 153 ? -2.055 0.517 4.733 1.00 97.25 153 ASN A O 1
ATOM 1182 N N . PHE A 1 154 ? 0.107 0.693 5.302 1.00 96.94 154 PHE A N 1
ATOM 1183 C CA . PHE A 1 154 ? 0.281 -0.738 5.564 1.00 96.94 154 PHE A CA 1
ATOM 1184 C C . PHE A 1 154 ? -0.595 -1.288 6.704 1.00 96.94 154 PHE A C 1
ATOM 1186 O O . PHE A 1 154 ? -0.901 -0.604 7.682 1.00 96.94 154 PHE A O 1
ATOM 1193 N N . VAL A 1 155 ? -0.926 -2.579 6.615 1.00 96.38 155 VAL A N 1
ATOM 1194 C CA . VAL A 1 155 ? -1.495 -3.370 7.714 1.00 96.38 155 VAL A CA 1
ATOM 1195 C C . VAL A 1 155 ? -0.418 -4.275 8.310 1.00 96.38 155 VAL A C 1
ATOM 1197 O O . VAL A 1 155 ? 0.134 -5.141 7.632 1.00 96.38 155 VAL A O 1
ATOM 1200 N N . GLY A 1 156 ? -0.144 -4.106 9.602 1.00 93.38 156 GLY A N 1
ATOM 1201 C CA . GLY A 1 156 ? 0.828 -4.896 10.356 1.00 93.38 156 GLY A CA 1
ATOM 1202 C C . GLY A 1 156 ? 0.195 -5.965 11.253 1.00 93.38 156 GLY A C 1
ATOM 1203 O O . GLY A 1 156 ? -0.973 -5.888 11.640 1.00 93.38 156 GLY A O 1
ATOM 1204 N N . GLY A 1 157 ? 0.998 -6.963 11.636 1.00 91.56 157 GLY A N 1
ATOM 1205 C CA . GLY A 1 157 ? 0.725 -7.832 12.796 1.00 91.56 157 GLY A CA 1
ATOM 1206 C C . GLY A 1 157 ? 1.195 -7.235 14.134 1.00 91.56 157 GLY A C 1
ATOM 1207 O O . GLY A 1 157 ? 0.927 -7.794 15.194 1.00 91.56 157 GLY A O 1
ATOM 1208 N N . SER A 1 158 ? 1.905 -6.108 14.083 1.00 88.38 158 SER A N 1
ATOM 1209 C CA . SER A 1 158 ? 2.440 -5.361 15.223 1.00 88.38 158 SER A CA 1
ATOM 1210 C C . SER A 1 158 ? 2.537 -3.868 14.883 1.00 88.38 158 SER A C 1
ATOM 1212 O O . SER A 1 158 ? 2.565 -3.526 13.695 1.00 88.38 158 SER A O 1
ATOM 1214 N N . PRO A 1 159 ? 2.592 -2.978 15.894 1.00 87.06 159 PRO A N 1
ATOM 1215 C CA . PRO A 1 159 ? 2.917 -1.563 15.705 1.00 87.06 159 PRO A CA 1
ATOM 1216 C C . PRO A 1 159 ? 4.213 -1.352 14.902 1.00 87.06 159 PRO A C 1
ATOM 1218 O O . PRO A 1 159 ? 5.059 -2.255 14.905 1.00 87.06 159 PRO A O 1
ATOM 1221 N N . PRO A 1 160 ? 4.406 -0.171 14.285 1.00 85.06 160 PRO A N 1
ATOM 1222 C CA . PRO A 1 160 ? 5.691 0.218 13.710 1.00 85.06 160 PRO A CA 1
ATOM 1223 C C . PRO A 1 160 ? 6.835 0.010 14.723 1.00 85.06 160 PRO A C 1
ATOM 1225 O O . PRO A 1 160 ? 6.719 0.462 15.871 1.00 85.06 160 PRO A O 1
ATOM 1228 N N . PRO A 1 161 ? 7.909 -0.727 14.374 1.00 79.12 161 PRO A N 1
ATOM 1229 C CA . PRO A 1 161 ? 9.015 -1.002 15.295 1.00 79.12 161 PRO A CA 1
ATOM 1230 C C . PRO A 1 161 ? 9.877 0.233 15.614 1.00 79.12 161 PRO A C 1
ATOM 1232 O O . PRO A 1 161 ? 10.679 0.200 16.553 1.00 79.12 161 PRO A O 1
ATOM 1235 N N . GLU A 1 162 ? 9.731 1.315 14.854 1.00 75.56 162 GLU A N 1
ATOM 1236 C CA . GLU A 1 162 ? 10.542 2.521 14.925 1.00 75.56 162 GLU A CA 1
ATOM 1237 C C . GLU A 1 162 ? 10.327 3.290 16.243 1.00 75.56 162 GLU A C 1
ATOM 1239 O O . GLU A 1 162 ? 9.214 3.618 16.669 1.00 75.56 162 GLU A O 1
ATOM 1244 N N . ILE A 1 163 ? 11.436 3.609 16.914 1.00 64.00 163 ILE A N 1
ATOM 1245 C CA . ILE A 1 163 ? 11.427 4.330 18.190 1.00 64.00 163 ILE A CA 1
ATOM 1246 C C . ILE A 1 163 ? 10.896 5.750 17.963 1.00 64.00 163 ILE A C 1
ATOM 1248 O O . ILE A 1 163 ? 11.509 6.528 17.242 1.00 64.00 163 ILE A O 1
ATOM 1252 N N . GLY A 1 164 ? 9.780 6.077 18.619 1.00 70.31 164 GLY A N 1
ATOM 1253 C CA . GLY A 1 164 ? 9.052 7.342 18.457 1.00 70.31 164 GLY A CA 1
ATOM 1254 C C . GLY A 1 164 ? 7.679 7.166 17.803 1.00 70.31 164 GLY A C 1
ATOM 1255 O O . GLY A 1 164 ? 6.768 7.915 18.128 1.00 70.31 164 GLY A O 1
ATOM 1256 N N . PHE A 1 165 ? 7.491 6.116 16.997 1.00 78.06 165 PHE A N 1
ATOM 1257 C CA . PHE A 1 165 ? 6.267 5.882 16.209 1.00 78.06 165 PHE A CA 1
ATOM 1258 C C . PHE A 1 165 ? 5.433 4.697 16.716 1.00 78.06 165 PHE A C 1
ATOM 1260 O O . PHE A 1 165 ? 4.522 4.210 16.050 1.00 78.06 165 PHE A O 1
ATOM 1267 N N . LYS A 1 166 ? 5.689 4.275 17.961 1.00 79.62 166 LYS A N 1
ATOM 1268 C CA . LYS A 1 166 ? 4.966 3.196 18.657 1.00 79.62 166 LYS A CA 1
ATOM 1269 C C . LYS A 1 166 ? 3.464 3.434 18.823 1.00 79.62 166 LYS A C 1
ATOM 1271 O O . LYS A 1 166 ? 2.765 2.483 19.155 1.00 79.62 166 LYS A O 1
ATOM 1276 N N . ASP A 1 167 ? 2.997 4.658 18.587 1.00 87.19 167 ASP A N 1
ATOM 1277 C CA . ASP A 1 167 ? 1.606 5.097 18.744 1.00 87.19 167 ASP A CA 1
ATOM 1278 C C . ASP A 1 167 ? 0.966 5.488 17.387 1.00 87.19 167 ASP A C 1
ATOM 1280 O O . ASP A 1 167 ? -0.164 5.981 17.346 1.00 87.19 167 ASP A O 1
ATOM 1284 N N . HIS A 1 168 ? 1.686 5.264 16.274 1.00 91.69 168 HIS A N 1
ATOM 1285 C CA . HIS A 1 168 ? 1.292 5.605 14.898 1.00 91.69 168 HIS A CA 1
ATOM 1286 C C . HIS A 1 168 ? 0.559 4.433 14.220 1.00 91.69 168 HIS A C 1
ATOM 1288 O O . HIS A 1 168 ? 0.955 3.907 13.171 1.00 91.69 168 HIS A O 1
ATOM 1294 N N . TRP A 1 169 ? -0.490 3.957 14.886 1.00 93.62 169 TRP A N 1
ATOM 1295 C CA . TRP A 1 169 ? -1.333 2.863 14.416 1.00 93.62 169 TRP A CA 1
ATOM 1296 C C . TRP A 1 169 ? -2.689 2.852 15.129 1.00 93.62 169 TRP A C 1
ATOM 1298 O O . TRP A 1 169 ? -2.843 3.401 16.220 1.00 93.62 169 TRP A O 1
ATOM 1308 N N . ILE A 1 170 ? -3.658 2.153 14.539 1.00 94.00 170 ILE A N 1
ATOM 1309 C CA . ILE A 1 170 ? -4.961 1.853 15.149 1.00 94.00 170 ILE A CA 1
ATOM 1310 C C . ILE A 1 170 ? -5.188 0.337 15.082 1.00 94.00 170 ILE A C 1
ATOM 1312 O O . ILE A 1 170 ? -4.819 -0.307 14.101 1.00 94.00 170 ILE A O 1
ATOM 1316 N N . SER A 1 171 ? -5.768 -0.273 16.121 1.00 94.12 171 SER A N 1
ATOM 1317 C CA . SER A 1 171 ? -6.187 -1.688 16.053 1.00 94.12 171 SER A CA 1
ATOM 1318 C C . SER A 1 171 ? -7.216 -1.881 14.937 1.00 94.12 171 SER A C 1
ATOM 1320 O O . SER A 1 171 ? -8.024 -0.991 14.728 1.00 94.12 171 SER A O 1
ATOM 1322 N N . ILE A 1 172 ? -7.271 -3.043 14.289 1.00 94.69 172 ILE A N 1
ATOM 1323 C CA . ILE A 1 172 ? -8.368 -3.424 13.383 1.00 94.69 172 ILE A CA 1
ATOM 1324 C C . ILE A 1 172 ? -9.235 -4.480 14.078 1.00 94.69 172 ILE A C 1
ATO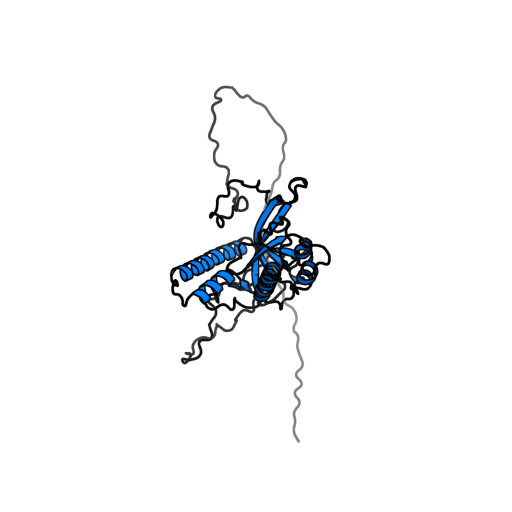M 1326 O O . ILE A 1 172 ? -8.721 -5.416 14.700 1.00 94.69 172 ILE A O 1
ATOM 1330 N N . SER A 1 173 ? -10.555 -4.334 13.990 1.00 92.06 173 SER A N 1
ATOM 1331 C CA . SER A 1 173 ? -11.513 -5.315 14.496 1.00 92.06 173 SER A CA 1
ATOM 1332 C C . SER A 1 173 ? -11.553 -6.552 13.579 1.00 92.06 173 SER A C 1
ATOM 1334 O O . SER A 1 173 ? -11.711 -6.391 12.368 1.00 92.06 173 SER A O 1
ATOM 1336 N N . PRO A 1 174 ? -11.441 -7.792 14.101 1.00 89.50 174 PRO A N 1
ATOM 1337 C CA . PRO A 1 174 ? -11.444 -8.163 15.516 1.00 89.50 174 PRO A CA 1
ATOM 1338 C C . PRO A 1 174 ? -10.051 -8.120 16.175 1.00 89.50 174 PRO A C 1
ATOM 1340 O O . PRO A 1 174 ? -9.166 -8.938 15.888 1.00 89.50 174 PRO A O 1
ATOM 1343 N N . SER A 1 175 ? -9.895 -7.243 17.168 1.00 82.56 175 SER A N 1
ATOM 1344 C CA . SER A 1 175 ? -8.755 -7.257 18.085 1.00 82.56 175 SER A CA 1
ATOM 1345 C C . SER A 1 175 ? -9.058 -8.124 19.313 1.00 82.56 175 SER A C 1
ATOM 1347 O O . SER A 1 175 ? -10.199 -8.228 19.771 1.00 82.56 175 SER A O 1
ATOM 1349 N N . MET A 1 176 ? -8.038 -8.772 19.878 1.00 70.94 176 MET A N 1
ATOM 1350 C CA . MET A 1 176 ? -8.145 -9.338 21.219 1.00 70.94 176 MET A CA 1
ATOM 1351 C C . MET A 1 176 ? -8.172 -8.196 22.228 1.00 70.94 176 MET A C 1
ATOM 1353 O O . MET A 1 176 ? -7.139 -7.609 22.552 1.00 70.94 176 MET A O 1
ATOM 1357 N N . SER A 1 177 ? -9.365 -7.909 22.746 1.00 57.12 177 SER A N 1
ATOM 1358 C CA . SER A 1 177 ? -9.549 -6.999 23.868 1.00 57.12 177 SER A CA 1
ATOM 1359 C C . SER A 1 177 ? -8.617 -7.388 25.017 1.00 57.12 177 SER A C 1
ATOM 1361 O O . SER A 1 177 ? -8.607 -8.533 25.487 1.00 57.12 177 SER A O 1
ATOM 1363 N N . SER A 1 178 ? -7.850 -6.419 25.513 1.00 52.97 178 SER A N 1
ATOM 1364 C CA . SER A 1 178 ? -7.024 -6.531 26.717 1.00 52.97 178 SER A CA 1
ATOM 1365 C C . SER A 1 178 ? -7.918 -6.532 27.967 1.00 52.97 178 SER A C 1
ATOM 1367 O O . SER A 1 178 ? -7.885 -5.634 28.804 1.00 52.97 178 SER A O 1
ATOM 1369 N N . THR A 1 179 ? -8.733 -7.585 28.089 1.00 42.31 179 THR A N 1
ATOM 1370 C CA . THR A 1 179 ? -9.904 -7.744 28.984 1.00 42.31 179 THR A CA 1
ATOM 1371 C C . THR A 1 179 ? -9.554 -7.807 30.487 1.00 42.31 179 THR A C 1
ATOM 1373 O O . THR A 1 179 ? -10.364 -8.226 31.302 1.00 42.31 179 THR A O 1
ATOM 1376 N N . ASN A 1 180 ? -8.347 -7.383 30.878 1.00 41.78 180 ASN A N 1
ATOM 1377 C CA . ASN A 1 180 ? -7.791 -7.502 32.228 1.00 41.78 180 ASN A CA 1
ATOM 1378 C C . ASN A 1 180 ? -7.344 -6.157 32.850 1.00 41.78 180 ASN A C 1
ATOM 1380 O O . ASN A 1 180 ? -6.598 -6.170 33.825 1.00 41.78 180 ASN A O 1
ATOM 1384 N N . GLN A 1 181 ? -7.808 -4.999 32.354 1.00 46.47 181 GLN A N 1
ATOM 1385 C CA . GLN A 1 181 ? -7.608 -3.705 33.046 1.00 46.47 181 GLN A CA 1
ATOM 1386 C C . GLN A 1 181 ? -8.708 -3.353 34.071 1.00 46.47 181 GLN A C 1
ATOM 1388 O O . GLN A 1 181 ? -8.662 -2.303 34.702 1.00 46.47 181 GLN A O 1
ATOM 1393 N N . SER A 1 182 ? -9.657 -4.258 34.329 1.00 42.25 182 SER A N 1
ATOM 1394 C CA . SER A 1 182 ? -10.653 -4.137 35.405 1.00 42.25 182 SER A CA 1
ATOM 1395 C C . SER A 1 182 ? -10.257 -4.908 36.677 1.00 42.25 182 SER A C 1
ATOM 1397 O O . SER A 1 182 ? -11.072 -5.626 37.254 1.00 42.25 182 SER A O 1
ATOM 1399 N N . SER A 1 183 ? -9.003 -4.760 37.121 1.00 39.69 183 SER A N 1
ATOM 1400 C CA . SER A 1 183 ? -8.554 -5.175 38.463 1.00 39.69 183 SER A CA 1
ATOM 1401 C C . SER A 1 183 ? -8.351 -3.935 39.342 1.00 39.69 183 SER A C 1
ATOM 1403 O O . SER A 1 183 ? -7.392 -3.194 39.117 1.00 39.69 183 SER A O 1
ATOM 1405 N N . PRO A 1 184 ? -9.216 -3.663 40.336 1.00 49.78 184 PRO A N 1
ATOM 1406 C CA . PRO A 1 184 ? -9.048 -2.503 41.201 1.00 49.78 184 PRO A CA 1
ATOM 1407 C C . PRO A 1 184 ? -7.898 -2.704 42.199 1.00 49.78 184 PRO A C 1
ATOM 1409 O O . PRO A 1 184 ? -7.814 -3.722 42.883 1.00 49.78 184 PRO A O 1
ATOM 1412 N N . SER A 1 185 ? -7.067 -1.669 42.338 1.00 48.91 185 SER A N 1
ATOM 1413 C CA . SER A 1 185 ? -6.174 -1.414 43.480 1.00 48.91 185 SER A CA 1
ATOM 1414 C C . SER A 1 185 ? -5.251 -2.556 43.947 1.00 48.91 185 SER A C 1
ATOM 1416 O O . SER A 1 185 ? -5.540 -3.267 44.907 1.00 48.91 185 SER A O 1
ATOM 1418 N N . THR A 1 186 ? -4.034 -2.601 43.407 1.00 44.94 186 THR A N 1
ATOM 1419 C CA . THR A 1 186 ? -2.813 -2.860 44.199 1.00 44.94 186 THR A CA 1
ATOM 1420 C C . THR A 1 186 ? -1.677 -2.049 43.574 1.00 44.94 186 THR A C 1
ATOM 1422 O O . THR A 1 186 ? -1.513 -2.065 42.357 1.00 44.94 186 THR A O 1
ATOM 1425 N N . GLN A 1 187 ? -0.936 -1.279 44.378 1.00 49.44 187 GLN A N 1
ATOM 1426 C CA . GLN A 1 187 ? 0.128 -0.402 43.870 1.00 49.44 187 GLN A CA 1
ATOM 1427 C C . GLN A 1 187 ? 1.274 -1.219 43.240 1.00 49.44 187 GLN A C 1
ATOM 1429 O O . GLN A 1 187 ? 1.761 -2.150 43.885 1.00 49.44 187 GLN A O 1
ATOM 1434 N N . PRO A 1 188 ? 1.757 -0.867 42.033 1.00 45.16 188 PRO A N 1
ATOM 1435 C CA . PRO A 1 188 ? 2.943 -1.487 41.461 1.00 45.16 188 PRO A CA 1
ATOM 1436 C C . PRO A 1 188 ? 4.218 -0.873 42.056 1.00 45.16 188 PRO A C 1
ATOM 1438 O O . PRO A 1 188 ? 4.376 0.347 42.115 1.00 45.16 188 PRO A O 1
ATOM 1441 N N . ASN A 1 189 ? 5.155 -1.730 42.464 1.00 40.69 189 ASN A N 1
ATOM 1442 C CA . ASN A 1 189 ? 6.514 -1.307 42.796 1.00 40.69 189 ASN A CA 1
ATOM 1443 C C . ASN A 1 189 ? 7.300 -0.943 41.526 1.00 40.69 189 ASN A C 1
ATOM 1445 O O . ASN A 1 189 ? 7.132 -1.547 40.470 1.00 40.69 189 ASN A O 1
ATOM 1449 N N . TYR A 1 190 ? 8.200 0.027 41.662 1.00 49.53 190 TYR A N 1
ATOM 1450 C CA . TYR A 1 190 ? 9.022 0.578 40.584 1.00 49.53 190 TYR A CA 1
ATOM 1451 C C . TYR A 1 190 ? 10.081 -0.421 40.066 1.00 49.53 190 TYR A C 1
ATOM 1453 O O . TYR A 1 190 ? 11.124 -0.594 40.701 1.00 49.53 190 TYR A O 1
ATOM 1461 N N . ARG A 1 191 ? 9.850 -1.020 38.890 1.00 43.09 191 ARG A N 1
ATOM 1462 C CA . ARG A 1 191 ? 10.833 -1.272 37.807 1.00 43.09 191 ARG A CA 1
ATOM 1463 C C . ARG A 1 191 ? 10.145 -1.949 36.615 1.00 43.09 191 ARG A C 1
ATOM 1465 O O . ARG A 1 191 ? 9.068 -2.506 36.768 1.00 43.09 191 ARG A O 1
ATOM 1472 N N . ASP A 1 192 ? 10.782 -1.852 35.450 1.00 42.88 192 ASP A N 1
ATOM 1473 C CA . ASP A 1 192 ? 10.357 -2.409 34.157 1.00 42.88 192 ASP A CA 1
ATOM 1474 C C . ASP A 1 192 ? 9.105 -1.758 33.539 1.00 42.88 192 ASP A C 1
ATOM 1476 O O . ASP A 1 192 ? 8.033 -2.347 33.417 1.00 42.88 192 ASP A O 1
ATOM 1480 N N . GLN A 1 193 ? 9.282 -0.520 33.056 1.00 42.94 193 GLN A N 1
ATOM 1481 C CA . GLN A 1 193 ? 8.367 0.109 32.096 1.00 42.94 193 GLN A CA 1
ATOM 1482 C C . GLN A 1 193 ? 8.489 -0.561 30.715 1.00 42.94 193 GLN A C 1
ATOM 1484 O O . GLN A 1 193 ? 9.067 -0.004 29.780 1.00 42.94 193 GLN A O 1
ATOM 1489 N N . ALA A 1 194 ? 7.909 -1.751 30.566 1.00 47.81 194 ALA A N 1
ATOM 1490 C CA . ALA A 1 194 ? 7.435 -2.176 29.255 1.00 47.81 194 ALA A CA 1
ATOM 1491 C C . ALA A 1 194 ? 6.329 -1.198 28.823 1.00 47.81 194 ALA A C 1
ATOM 1493 O O . ALA A 1 194 ? 5.419 -0.915 29.602 1.00 47.81 194 ALA A O 1
ATOM 1494 N N . THR A 1 195 ? 6.447 -0.637 27.617 1.00 49.03 195 THR A N 1
ATOM 1495 C CA . THR A 1 195 ? 5.559 0.419 27.111 1.00 49.03 195 THR A CA 1
ATOM 1496 C C . THR A 1 195 ? 4.101 -0.050 27.148 1.00 49.03 195 THR A C 1
ATOM 1498 O O . THR A 1 195 ? 3.704 -0.894 26.346 1.00 49.03 195 THR A O 1
ATOM 1501 N N . LEU A 1 196 ? 3.307 0.478 28.087 1.00 49.16 196 LEU A N 1
ATOM 1502 C CA . LEU A 1 196 ? 1.852 0.341 28.045 1.00 49.16 196 LEU A CA 1
ATOM 1503 C C . LEU A 1 196 ? 1.367 0.999 26.744 1.00 49.16 196 LEU A C 1
ATOM 1505 O O . LEU A 1 196 ? 1.825 2.106 26.455 1.00 49.16 196 LEU A O 1
ATOM 1509 N N . PRO A 1 197 ? 0.488 0.350 25.959 1.00 48.19 197 PRO A N 1
ATOM 1510 C CA . PRO A 1 197 ? -0.036 0.965 24.748 1.00 48.19 197 PRO A CA 1
ATOM 1511 C C . PRO A 1 197 ? -0.781 2.265 25.097 1.00 48.19 197 PRO A C 1
ATOM 1513 O O . PRO A 1 197 ? -1.374 2.345 26.183 1.00 48.19 197 PRO A O 1
ATOM 1516 N N . PRO A 1 198 ? -0.771 3.267 24.199 1.00 51.03 198 PRO A N 1
ATOM 1517 C CA . PRO A 1 198 ? -1.491 4.519 24.396 1.00 51.03 198 PRO A CA 1
ATOM 1518 C C . PRO A 1 198 ? -2.979 4.243 24.641 1.00 51.03 198 PRO A C 1
ATOM 1520 O O . PRO A 1 198 ? -3.519 3.217 24.220 1.00 51.03 198 PRO A O 1
ATOM 1523 N N . ALA A 1 199 ? -3.629 5.140 25.384 1.00 49.84 199 ALA A N 1
ATOM 1524 C CA . ALA A 1 199 ? -4.948 4.908 25.966 1.00 49.84 199 ALA A CA 1
ATOM 1525 C C . ALA A 1 199 ? -6.012 4.529 24.917 1.00 49.84 199 ALA A C 1
ATOM 1527 O O . ALA A 1 199 ? -6.529 5.390 24.215 1.00 49.84 199 ALA A O 1
ATOM 1528 N N . SER A 1 200 ? -6.323 3.229 24.855 1.00 57.25 200 SER A N 1
ATOM 1529 C CA . SER A 1 200 ? -7.482 2.592 24.211 1.00 57.25 200 SER A CA 1
ATOM 1530 C C . SER A 1 200 ? -8.192 3.403 23.114 1.00 57.25 200 SER A C 1
ATOM 1532 O O . SER A 1 200 ? -9.352 3.782 23.288 1.00 57.25 200 SER A O 1
ATOM 1534 N N . MET A 1 201 ? -7.544 3.606 21.962 1.00 73.50 201 MET A N 1
ATOM 1535 C CA . MET A 1 201 ? -8.307 3.893 20.744 1.00 73.50 201 MET A CA 1
ATOM 1536 C C . MET A 1 201 ? -9.198 2.691 20.418 1.00 73.50 201 MET A C 1
ATOM 1538 O O . MET A 1 201 ? -8.756 1.539 20.473 1.00 73.50 201 MET A O 1
ATOM 1542 N N . GLU A 1 202 ? -10.455 2.966 20.081 1.00 88.81 202 GLU A N 1
ATOM 1543 C CA . GLU A 1 202 ? -11.397 1.955 19.606 1.00 88.81 202 GLU A CA 1
ATOM 1544 C C . GLU A 1 202 ? -10.862 1.317 18.308 1.00 88.81 202 GLU A C 1
ATOM 1546 O O . GLU A 1 202 ? -10.346 2.045 17.452 1.00 88.81 202 GLU A O 1
ATOM 1551 N N . PRO A 1 203 ? -10.922 -0.017 18.134 1.00 92.94 203 PRO A N 1
ATOM 1552 C CA . PRO A 1 203 ? -10.471 -0.656 16.900 1.00 92.94 203 PRO A CA 1
ATOM 1553 C C . PRO A 1 203 ? -11.234 -0.139 15.679 1.00 92.94 203 PRO A C 1
ATOM 1555 O O . PRO A 1 203 ? -12.407 0.190 15.791 1.00 92.94 203 PRO A O 1
ATOM 1558 N N . LEU A 1 204 ? -10.586 -0.092 14.518 1.00 94.62 204 LEU A N 1
ATOM 1559 C CA . LEU A 1 204 ? -11.229 0.202 13.246 1.00 94.62 204 LEU A CA 1
ATOM 1560 C C . LEU A 1 204 ? -12.231 -0.897 12.889 1.00 94.62 204 LEU A C 1
ATOM 1562 O O . LEU A 1 204 ? -11.893 -2.089 12.897 1.00 94.62 204 LEU A O 1
ATOM 1566 N N . HIS A 1 205 ? -13.450 -0.496 12.559 1.00 93.94 205 HIS A N 1
ATOM 1567 C CA . HIS A 1 205 ? -14.522 -1.367 12.105 1.00 93.94 205 HIS A CA 1
ATOM 1568 C C . HIS A 1 205 ? -14.583 -1.423 10.576 1.00 93.94 205 HIS A C 1
ATOM 1570 O O . HIS A 1 205 ? -14.278 -0.469 9.867 1.00 93.94 205 HIS A O 1
ATOM 1576 N N . THR A 1 206 ? -14.929 -2.605 10.072 1.00 93.19 206 THR A N 1
ATOM 1577 C CA . THR A 1 206 ? -14.986 -2.919 8.643 1.00 93.19 206 THR A CA 1
ATOM 1578 C C . THR A 1 206 ? -16.367 -3.448 8.287 1.00 93.19 206 THR A C 1
ATOM 1580 O O . THR A 1 206 ? -16.898 -4.312 8.992 1.00 93.19 206 THR A O 1
ATOM 1583 N N . ALA A 1 207 ? -16.913 -2.988 7.159 1.00 90.81 207 ALA A N 1
ATOM 1584 C CA . ALA A 1 207 ? -18.222 -3.403 6.648 1.00 90.81 207 ALA A CA 1
ATOM 1585 C C . ALA A 1 207 ? -18.301 -4.929 6.432 1.00 90.81 207 ALA A C 1
ATOM 1587 O O . ALA A 1 207 ? -19.319 -5.574 6.696 1.00 90.81 207 ALA A O 1
ATOM 1588 N N . THR A 1 208 ? -17.184 -5.517 5.991 1.00 90.06 208 THR A N 1
ATOM 1589 C CA . THR A 1 208 ? -16.948 -6.964 5.934 1.00 90.06 208 THR A CA 1
ATOM 1590 C C . THR A 1 208 ? -15.906 -7.324 6.983 1.00 90.06 208 THR A C 1
ATOM 1592 O O . THR A 1 208 ? -14.797 -6.802 6.917 1.00 90.06 208 THR A O 1
ATOM 1595 N N . LEU A 1 209 ? -16.223 -8.261 7.886 1.00 91.00 209 LEU A N 1
ATOM 1596 C CA . LEU A 1 209 ? -15.316 -8.728 8.943 1.00 91.00 209 LEU A CA 1
ATOM 1597 C C . LEU A 1 209 ? -13.893 -8.983 8.416 1.00 91.00 209 LEU A C 1
ATOM 1599 O O . LEU A 1 209 ? -13.689 -9.888 7.600 1.00 91.00 209 LEU A O 1
ATOM 1603 N N . PHE A 1 210 ? -12.916 -8.237 8.937 1.00 93.69 210 PHE A N 1
ATOM 1604 C CA . PHE A 1 210 ? -11.509 -8.409 8.583 1.00 93.69 210 PHE A CA 1
ATOM 1605 C C . PHE A 1 210 ? -11.055 -9.866 8.838 1.00 93.69 210 PHE A C 1
ATOM 1607 O O . PHE A 1 210 ? -11.318 -10.417 9.913 1.00 93.69 210 PHE A O 1
ATOM 1614 N N . PRO A 1 211 ? -10.389 -10.533 7.874 1.00 93.75 211 PRO A N 1
ATOM 1615 C CA . PRO A 1 211 ? -10.192 -11.984 7.906 1.00 93.75 211 PRO A CA 1
ATOM 1616 C C . PRO A 1 211 ? -9.132 -12.432 8.920 1.00 93.75 211 PRO A C 1
ATOM 1618 O O . PRO A 1 211 ? -9.055 -13.618 9.247 1.00 93.75 211 PRO A O 1
ATOM 1621 N N . TRP A 1 212 ? -8.320 -11.502 9.425 1.00 93.44 212 TRP A N 1
ATOM 1622 C CA . TRP A 1 212 ? -7.223 -11.768 10.350 1.00 93.44 212 TRP A CA 1
ATOM 1623 C C . TRP A 1 212 ? -7.440 -11.070 11.690 1.00 93.44 212 TRP A C 1
ATOM 1625 O O . TRP A 1 212 ? -7.943 -9.953 11.762 1.00 93.44 212 TRP A O 1
ATOM 1635 N N . LYS A 1 213 ? -7.014 -11.726 12.769 1.00 91.62 213 LYS A N 1
ATOM 1636 C CA . LYS A 1 213 ? -7.111 -11.191 14.133 1.00 91.62 213 LYS A CA 1
ATOM 1637 C C . LYS A 1 213 ? -5.871 -10.381 14.487 1.00 91.62 213 LYS A C 1
ATOM 1639 O O . LYS A 1 213 ? -4.797 -10.643 13.946 1.00 91.62 213 LYS A O 1
ATOM 1644 N N . ASN A 1 214 ? -6.013 -9.483 15.463 1.00 91.12 214 ASN A N 1
ATOM 1645 C CA . ASN A 1 214 ? -4.899 -8.742 16.075 1.00 91.12 214 ASN A CA 1
ATOM 1646 C C . ASN A 1 214 ? -4.059 -7.957 15.056 1.00 91.12 214 ASN A C 1
ATOM 1648 O O . ASN A 1 214 ? -2.835 -7.903 15.158 1.00 91.12 214 ASN A O 1
ATOM 1652 N N . ARG A 1 215 ? -4.723 -7.377 14.056 1.00 93.56 215 ARG A N 1
ATOM 1653 C CA . ARG A 1 215 ? -4.077 -6.532 13.055 1.00 93.56 215 ARG A CA 1
ATOM 1654 C C . ARG A 1 215 ? -4.096 -5.083 13.482 1.00 93.56 215 ARG A C 1
ATOM 1656 O O . ARG A 1 215 ? -4.954 -4.665 14.259 1.00 93.56 215 ARG A O 1
ATOM 1663 N N . VAL A 1 216 ? -3.139 -4.338 12.955 1.00 94.50 216 VAL A N 1
ATOM 1664 C CA . VAL A 1 216 ? -3.025 -2.904 13.173 1.00 94.50 216 VAL A CA 1
ATOM 1665 C C . VAL A 1 216 ? -2.924 -2.197 11.830 1.00 94.50 216 VAL A C 1
ATOM 1667 O O . VAL A 1 216 ? -2.174 -2.620 10.954 1.00 94.50 216 VAL A O 1
ATOM 1670 N N . GLN A 1 217 ? -3.690 -1.128 11.672 1.00 96.19 217 GLN A N 1
ATOM 1671 C CA . GLN A 1 217 ? -3.559 -0.194 10.568 1.00 96.19 217 GLN A CA 1
ATOM 1672 C C . GLN A 1 217 ? -2.451 0.794 10.923 1.00 96.19 217 GLN A C 1
ATOM 1674 O O . GLN A 1 217 ? -2.559 1.466 11.947 1.00 96.19 217 GLN A O 1
ATOM 1679 N N . TRP A 1 218 ? -1.401 0.894 10.114 1.00 95.31 218 TRP A N 1
ATOM 1680 C CA . TRP A 1 218 ? -0.365 1.913 10.293 1.00 95.31 218 TRP A CA 1
ATOM 1681 C C . TRP A 1 218 ? -0.870 3.266 9.767 1.00 95.31 218 TRP A C 1
ATOM 1683 O O . TRP A 1 218 ? -1.591 3.322 8.767 1.00 95.31 218 TRP A O 1
ATOM 1693 N N . THR A 1 219 ? -0.543 4.360 10.454 1.00 94.62 219 THR A N 1
ATOM 1694 C CA . THR 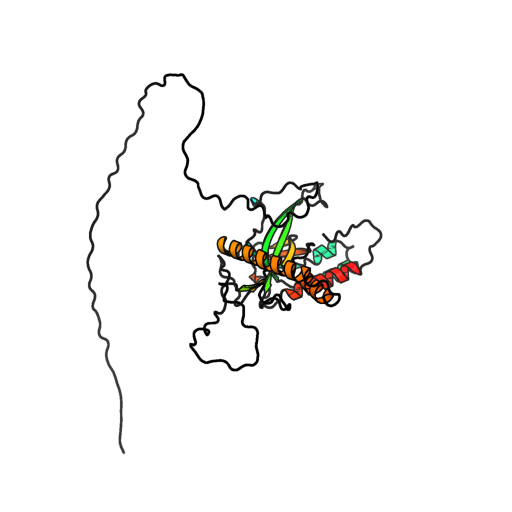A 1 219 ? -1.090 5.700 10.146 1.00 94.62 219 THR A CA 1
ATOM 1695 C C . THR A 1 219 ? -0.107 6.590 9.396 1.00 94.62 219 THR A C 1
ATOM 1697 O O . THR A 1 219 ? -0.541 7.437 8.623 1.00 94.62 219 THR A O 1
ATOM 1700 N N . THR A 1 220 ? 1.203 6.369 9.528 1.00 90.88 220 THR A N 1
ATOM 1701 C CA . THR A 1 220 ? 2.200 7.154 8.779 1.00 90.88 220 THR A CA 1
ATOM 1702 C C . THR A 1 220 ? 2.898 6.371 7.674 1.00 90.88 220 THR A C 1
ATOM 1704 O O . THR A 1 220 ? 3.014 6.884 6.565 1.00 90.88 220 THR A O 1
ATOM 1707 N N . SER A 1 221 ? 3.285 5.117 7.921 1.00 91.00 221 SER A N 1
ATOM 1708 C CA . SER A 1 221 ? 4.021 4.318 6.933 1.00 91.00 221 SER A CA 1
ATOM 1709 C C . SER A 1 221 ? 3.097 3.622 5.921 1.00 91.00 221 SER A C 1
ATOM 1711 O O . SER A 1 221 ? 2.076 3.011 6.267 1.00 91.00 221 SER A O 1
ATOM 1713 N N . GLY A 1 222 ? 3.487 3.716 4.650 1.00 93.81 222 GLY A N 1
ATOM 1714 C CA . GLY A 1 222 ? 2.734 3.268 3.484 1.00 93.81 222 GLY A CA 1
ATOM 1715 C C . GLY A 1 222 ? 3.588 3.279 2.213 1.00 93.81 222 GLY A C 1
ATOM 1716 O O . GLY A 1 222 ? 4.806 3.428 2.277 1.00 93.81 222 GLY A O 1
ATOM 1717 N N . THR A 1 223 ? 2.957 3.124 1.052 1.00 95.62 223 THR A N 1
ATOM 1718 C CA . THR A 1 223 ? 3.612 3.134 -0.266 1.00 95.62 223 THR A CA 1
ATOM 1719 C C . THR A 1 223 ? 2.678 3.669 -1.358 1.00 95.62 223 THR A C 1
ATOM 1721 O O . THR A 1 223 ? 1.460 3.722 -1.162 1.00 95.62 223 THR A O 1
ATOM 1724 N N . ARG A 1 224 ? 3.242 4.083 -2.500 1.00 96.38 224 ARG A N 1
ATOM 1725 C CA . ARG A 1 224 ? 2.496 4.425 -3.717 1.00 96.38 224 ARG A CA 1
ATOM 1726 C C . ARG A 1 224 ? 2.631 3.291 -4.731 1.00 96.38 224 ARG A C 1
ATOM 1728 O O . ARG A 1 224 ? 3.721 2.760 -4.944 1.00 96.38 224 ARG A O 1
ATOM 1735 N N . LEU A 1 225 ? 1.518 2.908 -5.347 1.00 96.75 225 LEU A N 1
ATOM 1736 C CA . LEU A 1 225 ? 1.420 1.746 -6.231 1.00 96.75 225 LEU A CA 1
ATOM 1737 C C . LEU A 1 225 ? 0.797 2.143 -7.568 1.00 96.75 225 LEU A C 1
ATOM 1739 O O . LEU A 1 225 ? -0.318 2.656 -7.593 1.00 96.75 225 LEU A O 1
ATOM 1743 N N . ILE A 1 226 ? 1.461 1.815 -8.671 1.00 95.62 226 ILE A N 1
ATOM 1744 C CA . ILE A 1 226 ? 0.894 1.861 -10.020 1.00 95.62 226 ILE A CA 1
ATOM 1745 C C . ILE A 1 226 ? 0.202 0.518 -10.282 1.00 95.62 226 ILE A C 1
ATOM 1747 O O . ILE A 1 226 ? 0.845 -0.537 -10.284 1.00 95.62 226 ILE A O 1
ATOM 1751 N N . VAL A 1 227 ? -1.115 0.535 -10.501 1.00 95.50 227 VAL A N 1
ATOM 1752 C CA . VAL A 1 227 ? -1.947 -0.672 -10.651 1.00 95.50 227 VAL A CA 1
ATOM 1753 C C . VAL A 1 227 ? -1.829 -1.240 -12.065 1.00 95.50 227 VAL A C 1
ATOM 1755 O O . VAL A 1 227 ? -2.754 -1.147 -12.878 1.00 95.50 227 VAL A O 1
ATOM 1758 N N . HIS A 1 228 ? -0.689 -1.866 -12.344 1.00 93.38 228 HIS A N 1
ATOM 1759 C CA . HIS A 1 228 ? -0.424 -2.489 -13.637 1.00 93.38 228 HIS A CA 1
ATOM 1760 C C . HIS A 1 228 ? -1.283 -3.744 -13.855 1.00 93.38 228 HIS A C 1
ATOM 1762 O O . HIS A 1 228 ? -1.844 -3.951 -14.930 1.00 93.38 228 HIS A O 1
ATOM 1768 N N . LYS A 1 229 ? -1.483 -4.555 -12.807 1.00 94.81 229 LYS A N 1
ATOM 1769 C CA . LYS A 1 229 ? -2.332 -5.749 -12.881 1.00 94.81 229 LYS A CA 1
ATOM 1770 C C . LYS A 1 229 ? -3.323 -5.802 -11.732 1.00 94.81 229 LYS A C 1
ATOM 1772 O O . LYS A 1 229 ? -2.939 -5.939 -10.573 1.00 94.81 229 LYS A O 1
ATOM 1777 N N . PHE A 1 230 ? -4.610 -5.755 -12.065 1.00 95.88 230 PHE A N 1
ATOM 1778 C CA . PHE A 1 230 ? -5.689 -5.826 -11.087 1.00 95.88 230 PHE A CA 1
ATOM 1779 C C . PHE A 1 230 ? -6.387 -7.189 -11.100 1.00 95.88 230 PHE A C 1
ATOM 1781 O O . PHE A 1 230 ? -6.880 -7.653 -12.128 1.00 95.88 230 PHE A O 1
ATOM 1788 N N . HIS A 1 231 ? -6.446 -7.818 -9.932 1.00 96.19 231 HIS A N 1
ATOM 1789 C CA . HIS A 1 231 ? -7.136 -9.072 -9.681 1.00 96.19 231 HIS A CA 1
ATOM 1790 C C . HIS A 1 231 ? -8.468 -8.794 -8.978 1.00 96.19 231 HIS A C 1
ATOM 1792 O O . HIS A 1 231 ? -8.527 -8.547 -7.767 1.00 96.19 231 HIS A O 1
ATOM 1798 N N . GLU A 1 232 ? -9.549 -8.837 -9.757 1.00 94.31 232 GLU A N 1
ATOM 1799 C CA . GLU A 1 232 ? -10.901 -8.648 -9.241 1.00 94.31 232 GLU A CA 1
ATOM 1800 C C . GLU A 1 232 ? -11.332 -9.782 -8.300 1.00 94.31 232 GLU A C 1
ATOM 1802 O O . GLU A 1 232 ? -10.997 -10.951 -8.486 1.00 94.31 232 GLU A O 1
ATOM 1807 N N . SER A 1 233 ? -12.153 -9.427 -7.314 1.00 94.06 233 SER A N 1
ATOM 1808 C CA . SER A 1 233 ? -12.882 -10.362 -6.461 1.00 94.06 233 SER A CA 1
ATOM 1809 C C . SER A 1 233 ? -14.282 -9.820 -6.184 1.00 94.06 233 SER A C 1
ATOM 1811 O O . SER A 1 233 ? -14.515 -8.609 -6.242 1.00 94.06 233 SER A O 1
ATOM 1813 N N . LEU A 1 234 ? -15.207 -10.729 -5.870 1.00 92.69 234 LEU A N 1
ATOM 1814 C CA . LEU A 1 234 ? -16.530 -10.396 -5.334 1.00 92.69 234 LEU A CA 1
ATOM 1815 C C . LEU A 1 234 ? -16.473 -10.012 -3.849 1.00 92.69 234 LEU A C 1
ATOM 1817 O O . LEU A 1 234 ? -17.440 -9.462 -3.329 1.00 92.69 234 LEU A O 1
ATOM 1821 N N . LEU A 1 235 ? -15.373 -10.333 -3.160 1.00 94.06 235 LEU A N 1
ATOM 1822 C CA . LEU A 1 235 ? -15.177 -9.992 -1.759 1.00 94.06 235 LEU A CA 1
ATOM 1823 C C . LEU A 1 235 ? -14.384 -8.689 -1.645 1.00 94.06 235 LEU A C 1
ATOM 1825 O O . LEU A 1 235 ? -13.276 -8.585 -2.167 1.00 94.06 235 LEU A O 1
ATOM 1829 N N . THR A 1 236 ? -14.962 -7.720 -0.941 1.00 94.19 236 THR A N 1
ATOM 1830 C CA . THR A 1 236 ? -14.357 -6.427 -0.606 1.00 94.19 236 THR A CA 1
ATOM 1831 C C . THR A 1 236 ? -14.306 -6.258 0.902 1.00 94.19 236 THR A C 1
ATOM 1833 O O . THR A 1 236 ? -15.267 -6.587 1.605 1.00 94.19 236 THR A O 1
ATOM 1836 N N . PHE A 1 237 ? -13.207 -5.696 1.391 1.00 95.62 237 PHE A N 1
ATOM 1837 C CA . PHE A 1 237 ? -13.021 -5.336 2.789 1.00 95.62 237 PHE A CA 1
ATOM 1838 C C . PHE A 1 237 ? -12.837 -3.827 2.840 1.00 95.62 237 PHE A C 1
ATOM 1840 O O . PHE A 1 237 ? -11.791 -3.323 2.448 1.00 95.62 237 PHE A O 1
ATOM 1847 N N . ASN A 1 238 ? -13.864 -3.113 3.283 1.00 96.19 238 ASN A N 1
ATOM 1848 C CA . ASN A 1 238 ? -13.858 -1.656 3.331 1.00 96.19 238 ASN A CA 1
ATOM 1849 C C . ASN A 1 238 ? -14.017 -1.218 4.787 1.00 96.19 238 ASN A C 1
ATOM 1851 O O . ASN A 1 238 ? -14.729 -1.882 5.550 1.00 96.19 238 ASN A O 1
ATOM 1855 N N . LEU A 1 239 ? -13.385 -0.107 5.158 1.00 95.69 239 LEU A N 1
ATOM 1856 C CA . LEU A 1 239 ? -13.837 0.673 6.308 1.00 95.69 239 LEU A CA 1
ATOM 1857 C C . LEU A 1 239 ? -15.205 1.289 5.993 1.00 95.69 239 LEU A C 1
ATOM 1859 O O . LEU A 1 239 ? -15.511 1.580 4.835 1.00 95.69 239 LEU A O 1
ATOM 1863 N N . ASP A 1 240 ? -16.017 1.486 7.027 1.00 92.00 240 ASP A N 1
ATOM 1864 C CA . ASP A 1 240 ? -17.209 2.328 6.929 1.00 92.00 240 ASP A CA 1
ATOM 1865 C C . ASP A 1 240 ? -16.789 3.810 6.805 1.00 92.00 240 ASP A C 1
ATOM 1867 O O . ASP A 1 240 ? -15.711 4.189 7.265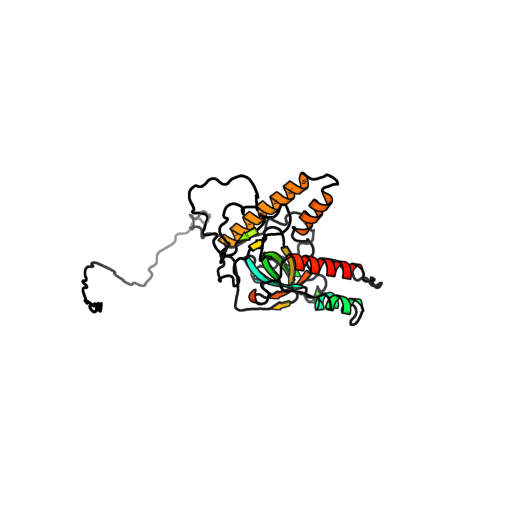 1.00 92.00 240 ASP A O 1
ATOM 1871 N N . ASP A 1 241 ? -17.617 4.672 6.204 1.00 91.62 241 ASP A N 1
ATOM 1872 C CA . ASP A 1 241 ? -17.240 6.073 5.913 1.00 91.62 241 ASP A CA 1
ATOM 1873 C C . ASP A 1 241 ? -16.822 6.872 7.168 1.00 91.62 241 ASP A C 1
ATOM 1875 O O . ASP A 1 241 ? -15.915 7.708 7.108 1.00 91.62 241 ASP A O 1
ATOM 1879 N N . GLU A 1 242 ? -17.468 6.595 8.306 1.00 94.56 242 GLU A N 1
ATOM 1880 C CA . GLU A 1 242 ? -17.162 7.189 9.617 1.00 94.56 242 GLU A CA 1
ATOM 1881 C C . GLU A 1 242 ? -15.800 6.704 10.150 1.00 94.56 242 GLU A C 1
ATOM 1883 O O . GLU A 1 242 ? -14.998 7.492 10.654 1.00 94.56 242 GLU A O 1
ATOM 1888 N N . GLU A 1 243 ? -15.499 5.419 9.961 1.00 95.38 243 GLU A N 1
ATOM 1889 C CA . GLU A 1 243 ? -14.249 4.777 10.377 1.00 95.38 243 GLU A CA 1
ATOM 1890 C C . GLU A 1 243 ? -13.065 5.205 9.505 1.00 95.38 243 GLU A C 1
ATOM 1892 O O . GLU A 1 243 ? -11.962 5.416 10.015 1.00 95.38 243 GLU A O 1
ATOM 1897 N N . PHE A 1 244 ? -13.292 5.404 8.204 1.00 96.44 244 PHE A N 1
ATOM 1898 C CA . PHE A 1 244 ? -12.295 5.987 7.312 1.00 96.44 244 PHE A CA 1
ATOM 1899 C C . PHE A 1 244 ? -11.997 7.444 7.688 1.00 96.44 244 PHE A C 1
ATOM 1901 O O . PHE A 1 244 ? -10.829 7.803 7.796 1.00 96.44 244 PHE A O 1
ATOM 1908 N N . GLY A 1 245 ? -13.017 8.259 7.990 1.00 95.69 245 GLY A N 1
ATOM 1909 C CA . GLY A 1 245 ? -12.811 9.632 8.472 1.00 95.69 245 GLY A CA 1
ATOM 1910 C C . GLY A 1 245 ? -12.016 9.698 9.784 1.00 95.69 245 GLY A C 1
ATOM 1911 O O . GLY A 1 245 ? -11.107 10.516 9.917 1.00 95.69 245 GLY A O 1
ATOM 1912 N N . ARG A 1 246 ? -12.292 8.784 10.724 1.00 95.38 246 ARG A N 1
ATOM 1913 C CA . ARG A 1 246 ? -11.535 8.631 11.980 1.00 95.38 246 ARG A CA 1
ATOM 1914 C C . ARG A 1 246 ? -10.078 8.219 11.748 1.00 95.38 246 ARG A C 1
ATOM 1916 O O . ARG A 1 246 ? -9.183 8.668 12.464 1.00 95.38 246 ARG A O 1
ATOM 1923 N N . PHE A 1 247 ? -9.828 7.380 10.745 1.00 96.06 247 PHE A N 1
ATOM 1924 C CA . PHE A 1 247 ? -8.475 7.058 10.302 1.00 96.06 247 PHE A CA 1
ATOM 1925 C C . PHE A 1 247 ? -7.775 8.281 9.678 1.00 96.06 247 PHE A C 1
ATOM 1927 O O . PHE A 1 247 ? -6.658 8.585 10.089 1.00 96.06 247 PHE A O 1
ATOM 1934 N N . GLU A 1 248 ? -8.421 9.020 8.765 1.00 95.81 248 GLU A N 1
ATOM 1935 C CA . GLU A 1 248 ? -7.868 10.241 8.143 1.00 95.81 248 GLU A CA 1
ATOM 1936 C C . GLU A 1 248 ? -7.474 11.307 9.188 1.00 95.81 248 GLU A C 1
ATOM 1938 O O . GLU A 1 248 ? -6.402 11.907 9.088 1.00 95.81 248 GLU A O 1
ATOM 1943 N N . GLU A 1 249 ? -8.297 11.515 10.223 1.00 94.75 249 GLU A N 1
ATOM 1944 C CA . GLU A 1 249 ? -7.997 12.435 11.332 1.00 94.75 249 GLU A CA 1
ATOM 1945 C C . GLU A 1 249 ? -6.712 12.025 12.071 1.00 94.75 249 GLU A C 1
ATOM 1947 O O . GLU A 1 249 ? -5.786 12.827 12.212 1.00 94.75 249 GLU A O 1
ATOM 1952 N N . LYS A 1 250 ? -6.593 10.748 12.449 1.00 93.94 250 LYS A N 1
ATOM 1953 C CA . LYS A 1 250 ? -5.407 10.213 13.134 1.00 93.94 250 LYS A CA 1
ATOM 1954 C C . LYS A 1 250 ? -4.147 10.242 12.254 1.00 93.94 250 LYS A C 1
ATOM 1956 O O . LYS A 1 250 ? -3.065 10.553 12.750 1.00 93.94 250 LYS A O 1
ATOM 1961 N N . VAL A 1 251 ? -4.271 9.993 10.948 1.00 93.31 251 VAL A N 1
ATOM 1962 C CA . VAL A 1 251 ? -3.179 10.208 9.977 1.00 93.31 251 VAL A CA 1
ATOM 1963 C C . VAL A 1 251 ? -2.707 11.668 10.030 1.00 93.31 251 VAL A C 1
ATOM 1965 O O . VAL A 1 251 ? -1.501 11.916 10.068 1.00 93.31 251 VAL A O 1
ATOM 1968 N N . SER A 1 252 ? -3.629 12.636 10.108 1.00 92.50 252 SER A N 1
ATOM 1969 C CA . SER A 1 252 ? -3.300 14.070 10.173 1.00 92.50 252 SER A CA 1
ATOM 1970 C C . SER A 1 252 ? -2.516 14.427 11.432 1.00 92.50 252 SER A C 1
ATOM 1972 O O . SER A 1 252 ? -1.538 15.179 11.362 1.00 92.50 252 SER A O 1
ATOM 1974 N N . GLU A 1 253 ? -2.937 13.901 12.583 1.00 91.94 253 GLU A N 1
ATOM 1975 C CA . GLU A 1 253 ? -2.252 14.090 13.864 1.00 91.94 253 GLU A CA 1
ATOM 1976 C C . GLU A 1 253 ? -0.831 13.513 13.826 1.00 91.94 253 GLU A C 1
ATOM 1978 O O . GLU A 1 253 ? 0.135 14.204 14.163 1.00 91.94 253 GLU A O 1
ATOM 1983 N N . ASP A 1 254 ? -0.686 12.272 13.358 1.00 91.56 254 ASP A N 1
ATOM 1984 C CA . ASP A 1 254 ? 0.587 11.552 13.379 1.00 91.56 254 ASP A CA 1
ATOM 1985 C C . ASP A 1 254 ? 1.607 12.132 12.387 1.00 91.56 254 ASP A C 1
ATOM 1987 O O . ASP A 1 254 ? 2.787 12.284 12.726 1.00 91.56 254 ASP A O 1
ATOM 1991 N N . TYR A 1 255 ? 1.170 12.552 11.195 1.00 88.75 255 TYR A N 1
ATOM 1992 C CA . TYR A 1 255 ? 2.033 13.286 10.267 1.00 88.75 255 TYR A CA 1
ATOM 1993 C C . TYR A 1 255 ? 2.434 14.658 10.825 1.00 88.75 255 TYR A C 1
ATOM 1995 O O . TYR A 1 255 ? 3.598 15.049 10.692 1.00 88.75 255 TYR A O 1
ATOM 2003 N N . SER A 1 256 ? 1.529 15.379 11.496 1.00 87.69 256 SER A N 1
ATOM 2004 C CA . SER A 1 256 ? 1.855 16.661 12.146 1.00 87.69 256 SER A CA 1
ATOM 2005 C C . SER A 1 256 ? 2.875 16.483 13.279 1.00 87.69 256 SER A C 1
ATOM 2007 O O . SER A 1 256 ? 3.789 17.300 13.438 1.00 87.69 256 SER A O 1
ATOM 2009 N N . SER A 1 257 ? 2.771 15.378 14.024 1.00 85.69 257 SER A N 1
ATOM 2010 C CA . SER A 1 257 ? 3.744 14.956 15.037 1.00 85.69 257 SER A CA 1
ATOM 2011 C C . SER A 1 257 ? 5.126 14.678 14.424 1.00 85.69 257 SER A C 1
ATOM 2013 O O . SER A 1 257 ? 6.124 15.226 14.897 1.00 85.69 257 SER A O 1
ATOM 2015 N N . MET A 1 258 ? 5.206 13.933 13.310 1.00 83.31 258 MET A N 1
ATOM 2016 C CA . MET A 1 258 ? 6.475 13.677 12.599 1.00 83.31 258 MET A CA 1
ATOM 2017 C C . MET A 1 258 ? 7.187 14.962 12.161 1.00 83.31 258 MET A C 1
ATOM 2019 O O . MET A 1 258 ? 8.392 15.108 12.384 1.00 83.31 258 MET A O 1
ATOM 2023 N N . HIS A 1 259 ? 6.459 15.913 11.570 1.00 77.62 259 HIS A N 1
ATOM 2024 C CA . HIS A 1 259 ? 7.036 17.197 11.158 1.00 77.62 259 HIS A CA 1
ATOM 2025 C C . HIS A 1 259 ? 7.560 17.981 12.370 1.00 77.62 259 HIS A C 1
ATOM 2027 O O . HIS A 1 259 ? 8.697 18.451 12.356 1.00 77.62 259 HIS A O 1
ATOM 2033 N N . SER A 1 260 ? 6.786 18.012 13.460 1.00 77.25 260 SER A N 1
ATOM 2034 C CA . SER A 1 260 ? 7.172 18.675 14.713 1.00 77.25 260 SER A CA 1
ATOM 2035 C C . SER A 1 260 ? 8.443 18.086 15.338 1.00 77.25 260 SER A C 1
ATOM 2037 O O . SER A 1 260 ? 9.251 18.830 15.888 1.00 77.25 260 SER A O 1
ATOM 2039 N N . ILE A 1 261 ? 8.650 16.767 15.243 1.00 71.75 261 ILE A N 1
ATOM 2040 C CA . ILE A 1 261 ? 9.896 16.113 15.675 1.00 71.75 261 ILE A CA 1
ATOM 2041 C C . ILE A 1 261 ? 11.065 16.585 14.796 1.00 71.75 261 ILE A C 1
ATOM 2043 O O . ILE A 1 261 ? 12.083 17.031 15.323 1.00 71.75 261 ILE A O 1
ATOM 2047 N N . THR A 1 262 ? 10.888 16.546 13.472 1.00 65.06 262 THR A N 1
ATOM 2048 C CA . THR A 1 262 ? 11.921 16.883 12.473 1.00 65.06 262 THR A CA 1
ATOM 2049 C C . THR A 1 262 ? 12.449 18.316 12.629 1.00 65.06 262 THR A C 1
ATOM 2051 O O . THR A 1 262 ? 13.654 18.553 12.533 1.00 65.06 262 THR A O 1
ATOM 2054 N N . ASP A 1 263 ? 11.573 19.282 12.917 1.00 61.00 263 ASP A N 1
ATOM 2055 C CA . ASP A 1 263 ? 11.963 20.691 13.077 1.00 61.00 263 ASP A CA 1
ATOM 2056 C C . ASP A 1 263 ? 12.775 20.975 14.355 1.00 61.00 263 ASP A C 1
ATOM 2058 O O . ASP A 1 263 ? 13.523 21.957 14.407 1.00 61.00 263 ASP A O 1
ATOM 2062 N N . ILE A 1 264 ? 12.663 20.123 15.380 1.00 60.09 264 ILE A N 1
ATOM 2063 C CA . ILE A 1 264 ? 13.357 20.285 16.669 1.00 60.09 264 ILE A CA 1
ATOM 2064 C C . ILE A 1 264 ? 14.765 19.656 16.634 1.00 60.09 264 ILE A C 1
ATOM 2066 O O . ILE A 1 264 ? 15.678 20.160 17.294 1.00 60.09 264 ILE A O 1
ATOM 2070 N N . THR A 1 265 ? 14.970 18.593 15.850 1.00 54.84 265 THR A N 1
ATOM 2071 C CA . THR A 1 265 ? 16.213 17.797 15.802 1.00 54.84 265 THR A CA 1
ATOM 2072 C C . THR A 1 265 ? 17.056 18.070 14.547 1.00 54.84 265 THR A C 1
ATOM 2074 O O . THR A 1 265 ? 17.157 17.250 13.637 1.00 54.84 265 THR A O 1
ATOM 2077 N N . ARG A 1 266 ? 17.684 19.257 14.504 1.00 58.91 266 ARG A N 1
ATOM 2078 C CA . ARG A 1 266 ? 18.684 19.655 13.483 1.00 58.91 266 ARG A CA 1
ATOM 2079 C C . ARG A 1 266 ? 20.145 19.507 13.954 1.00 58.91 266 ARG A C 1
ATOM 2081 O O . ARG A 1 266 ? 21.006 20.294 13.555 1.00 58.91 266 ARG A O 1
ATOM 2088 N N . SER A 1 267 ? 20.442 18.549 14.832 1.00 57.22 267 SER A N 1
ATOM 2089 C CA . SER A 1 267 ? 21.812 18.198 15.239 1.00 57.22 267 SER A CA 1
ATOM 2090 C C . SER A 1 267 ? 22.393 17.096 14.332 1.00 57.22 267 SER A C 1
ATOM 2092 O O . SER A 1 267 ? 21.654 16.245 13.847 1.00 57.22 267 SER A O 1
ATOM 2094 N N . PRO A 1 268 ? 23.721 17.038 14.109 1.00 55.28 268 PRO A N 1
ATOM 2095 C CA . PRO A 1 268 ? 24.349 15.965 13.330 1.00 55.28 268 PRO A CA 1
ATOM 2096 C C . PRO A 1 268 ? 24.286 14.570 13.988 1.00 55.28 268 PRO A C 1
ATOM 2098 O O . PRO A 1 268 ? 24.665 13.592 13.353 1.00 55.28 268 PRO A O 1
ATOM 2101 N N . SER A 1 269 ? 23.810 14.445 15.235 1.00 59.62 269 SER A N 1
ATOM 2102 C CA . SER A 1 269 ? 23.406 13.145 15.809 1.00 59.62 269 SER A CA 1
ATOM 2103 C C . SER A 1 269 ? 22.076 12.623 15.261 1.00 59.62 269 SER A C 1
ATOM 2105 O O . SER A 1 269 ? 21.735 11.464 15.489 1.00 59.62 269 SER A O 1
ATOM 2107 N N . ASP A 1 270 ? 21.323 13.474 14.568 1.00 66.44 270 ASP A N 1
ATOM 2108 C CA . ASP A 1 270 ? 19.910 13.258 14.275 1.00 66.44 270 ASP A CA 1
ATOM 2109 C C . ASP A 1 270 ? 19.711 12.749 12.838 1.00 66.44 270 ASP A C 1
ATOM 2111 O O . ASP A 1 270 ? 18.594 12.449 12.437 1.00 66.44 270 ASP A O 1
ATOM 2115 N N . GLU A 1 271 ? 20.793 12.572 12.071 1.00 73.69 271 GLU A N 1
ATOM 2116 C CA . GLU A 1 271 ? 20.771 12.035 10.704 1.00 73.69 271 GLU A CA 1
ATOM 2117 C C . GLU A 1 271 ? 20.130 10.635 10.654 1.00 73.69 271 GLU A C 1
ATOM 2119 O O . GLU A 1 271 ? 19.253 10.377 9.833 1.00 73.69 271 GLU A O 1
ATOM 2124 N N . GLU A 1 272 ? 20.471 9.751 11.603 1.00 75.81 272 GLU A N 1
ATOM 2125 C CA . GLU A 1 272 ? 19.811 8.442 11.745 1.00 75.81 272 GLU A CA 1
ATOM 2126 C C . GLU A 1 272 ? 18.321 8.565 12.100 1.00 75.81 272 GLU A C 1
ATOM 2128 O O . GLU A 1 272 ? 17.522 7.701 11.740 1.00 75.81 272 GLU A O 1
ATOM 2133 N N . GLN A 1 273 ? 17.936 9.605 12.843 1.00 74.31 273 GLN A N 1
ATOM 2134 C CA . GLN A 1 273 ? 16.547 9.841 13.230 1.00 74.31 273 GLN A CA 1
ATOM 2135 C C . GLN A 1 273 ? 15.743 10.394 12.049 1.00 74.31 273 GLN A C 1
ATOM 2137 O O . GLN A 1 273 ? 14.631 9.928 11.811 1.00 74.31 273 GLN A O 1
ATOM 2142 N N . ASN A 1 274 ? 16.329 11.296 11.262 1.00 77.06 274 ASN A N 1
ATOM 2143 C CA . ASN A 1 274 ? 15.752 11.816 10.027 1.00 77.06 274 ASN A CA 1
ATOM 2144 C C . ASN A 1 274 ? 15.583 10.696 8.991 1.00 77.06 274 ASN A C 1
ATOM 2146 O O . ASN A 1 274 ? 14.494 10.534 8.453 1.00 77.06 274 ASN A O 1
ATOM 2150 N N . GLN A 1 275 ? 16.579 9.823 8.803 1.00 78.69 275 GLN A N 1
ATOM 2151 C CA . GLN A 1 275 ? 16.447 8.641 7.936 1.00 78.69 275 GLN A CA 1
ATOM 2152 C C . GLN A 1 275 ? 15.316 7.694 8.381 1.00 78.69 275 GLN A C 1
ATOM 2154 O O . GLN A 1 275 ? 14.605 7.144 7.540 1.00 78.69 275 GLN A O 1
ATOM 2159 N N . ARG A 1 276 ? 15.097 7.526 9.695 1.00 75.88 276 ARG A N 1
ATOM 2160 C CA . ARG A 1 276 ? 13.950 6.762 10.227 1.00 75.88 276 ARG A CA 1
ATOM 2161 C C . ARG A 1 276 ? 12.616 7.482 10.009 1.00 75.88 276 ARG A C 1
ATOM 2163 O O . ARG A 1 276 ? 11.628 6.817 9.728 1.00 75.88 276 ARG A O 1
ATOM 2170 N N . ILE A 1 277 ? 12.581 8.811 10.123 1.00 81.06 277 ILE A N 1
ATOM 2171 C CA . ILE A 1 277 ? 11.399 9.633 9.816 1.00 81.06 277 ILE A CA 1
ATOM 2172 C C . ILE A 1 277 ? 11.033 9.510 8.333 1.00 81.06 277 ILE A C 1
ATOM 2174 O O . ILE A 1 277 ? 9.869 9.269 8.030 1.00 81.06 277 ILE A O 1
ATOM 2178 N N . GLU A 1 278 ? 12.000 9.612 7.417 1.00 81.38 278 GLU A N 1
ATOM 2179 C CA . GLU A 1 278 ? 11.747 9.463 5.978 1.00 81.38 278 GLU A CA 1
ATOM 2180 C C . GLU A 1 278 ? 11.259 8.049 5.628 1.00 81.38 278 GLU A C 1
ATOM 2182 O O . GLU A 1 278 ? 10.246 7.924 4.946 1.00 81.38 278 GLU A O 1
ATOM 2187 N N . LYS A 1 279 ? 11.862 6.983 6.186 1.00 79.94 279 LYS A N 1
ATOM 2188 C CA . LYS A 1 279 ? 11.357 5.597 6.034 1.00 79.94 279 LYS A CA 1
ATOM 2189 C C . LYS A 1 279 ? 9.940 5.379 6.597 1.00 79.94 279 LYS A C 1
ATOM 2191 O O . LYS A 1 279 ? 9.296 4.389 6.257 1.00 79.94 279 LYS A O 1
ATOM 2196 N N . MET A 1 280 ? 9.450 6.283 7.450 1.00 82.00 280 MET A N 1
ATOM 2197 C CA . MET A 1 280 ? 8.094 6.251 8.008 1.00 82.00 280 MET A CA 1
ATOM 2198 C C . MET A 1 280 ? 7.075 7.096 7.241 1.00 82.00 280 MET A C 1
ATOM 2200 O O . MET A 1 280 ? 5.892 7.025 7.581 1.00 82.00 280 MET A O 1
ATOM 2204 N N . LYS A 1 281 ? 7.490 7.884 6.244 1.00 85.81 281 LYS A N 1
ATOM 2205 C CA . LYS A 1 281 ? 6.572 8.579 5.333 1.00 85.81 281 LYS A CA 1
ATOM 2206 C C . LYS A 1 281 ? 6.166 7.650 4.192 1.00 85.81 281 LYS A C 1
ATOM 2208 O O . LYS A 1 281 ? 6.890 6.723 3.840 1.00 85.81 281 LYS A O 1
ATOM 2213 N N . VAL A 1 282 ? 5.025 7.936 3.571 1.00 86.81 282 VAL A N 1
ATOM 2214 C CA . VAL A 1 282 ? 4.726 7.406 2.238 1.00 86.81 282 VAL A CA 1
ATOM 2215 C C . VAL A 1 282 ? 5.769 7.974 1.252 1.00 86.81 282 VAL A C 1
ATOM 2217 O O . VAL A 1 282 ? 5.932 9.197 1.210 1.00 86.81 282 VAL A O 1
ATOM 2220 N N . PRO A 1 283 ? 6.487 7.135 0.478 1.00 86.69 283 PRO A N 1
ATOM 2221 C CA . PRO A 1 283 ? 7.439 7.585 -0.534 1.00 86.69 283 PRO A CA 1
ATOM 2222 C C . PRO A 1 283 ? 6.754 8.427 -1.613 1.00 86.69 283 PRO A C 1
ATOM 2224 O O . PRO A 1 283 ? 5.574 8.249 -1.911 1.00 86.69 283 PRO A O 1
ATOM 2227 N N . LEU A 1 284 ? 7.510 9.343 -2.222 1.00 85.31 284 LEU A N 1
ATOM 2228 C CA . LEU A 1 284 ? 7.000 10.165 -3.321 1.00 85.31 284 LEU A CA 1
ATOM 2229 C C . LEU A 1 284 ? 6.897 9.386 -4.636 1.00 85.31 284 LEU A C 1
ATOM 2231 O O . LEU A 1 284 ? 6.030 9.715 -5.433 1.00 85.31 284 LEU A O 1
ATOM 2235 N N . PHE A 1 285 ? 7.725 8.363 -4.828 1.00 86.62 285 PHE A N 1
ATOM 2236 C CA . PHE A 1 285 ? 7.734 7.510 -6.015 1.00 86.62 285 PHE A CA 1
ATOM 2237 C C . PHE A 1 285 ? 6.742 6.345 -5.904 1.00 86.62 285 PHE A C 1
ATOM 2239 O O . PHE A 1 285 ? 6.419 5.899 -4.796 1.00 86.62 285 PHE A O 1
ATOM 2246 N N . ALA A 1 286 ? 6.261 5.850 -7.045 1.00 91.69 286 ALA A N 1
ATOM 2247 C CA . ALA A 1 286 ? 5.230 4.823 -7.156 1.00 91.69 286 ALA A CA 1
ATOM 2248 C C . ALA A 1 286 ? 5.697 3.593 -7.954 1.00 91.69 286 ALA A C 1
ATOM 2250 O O . ALA A 1 286 ? 6.180 3.692 -9.080 1.00 91.69 286 ALA A O 1
ATOM 2251 N N . PHE A 1 287 ? 5.494 2.396 -7.395 1.00 91.94 287 PHE A N 1
ATOM 2252 C CA . PHE A 1 287 ? 5.979 1.154 -8.008 1.00 91.94 287 PHE A CA 1
ATOM 2253 C C . PHE A 1 287 ? 4.919 0.424 -8.836 1.00 91.94 287 PHE A C 1
ATOM 2255 O O . PHE A 1 287 ? 3.787 0.279 -8.367 1.00 91.94 287 PHE A O 1
ATOM 2262 N N . PRO A 1 288 ? 5.279 -0.150 -10.003 1.00 95.25 288 PRO A N 1
ATOM 2263 C CA . PRO A 1 288 ? 4.446 -1.127 -10.695 1.00 95.25 288 PRO A CA 1
ATOM 2264 C C . PRO A 1 288 ? 4.099 -2.300 -9.773 1.00 95.25 288 PRO A C 1
ATOM 2266 O O . PRO A 1 288 ? 4.984 -2.977 -9.241 1.00 95.25 288 PRO A O 1
ATOM 2269 N N . ALA A 1 289 ? 2.803 -2.536 -9.587 1.00 97.31 289 ALA A N 1
ATOM 2270 C CA . ALA A 1 289 ? 2.289 -3.507 -8.636 1.00 97.31 289 ALA A CA 1
ATOM 2271 C C . ALA A 1 289 ? 1.192 -4.398 -9.232 1.00 97.31 289 ALA A C 1
ATOM 2273 O O . ALA A 1 289 ? 0.354 -3.974 -10.038 1.00 97.31 289 ALA A O 1
ATOM 2274 N N . GLN A 1 290 ? 1.162 -5.643 -8.756 1.00 97.69 290 GLN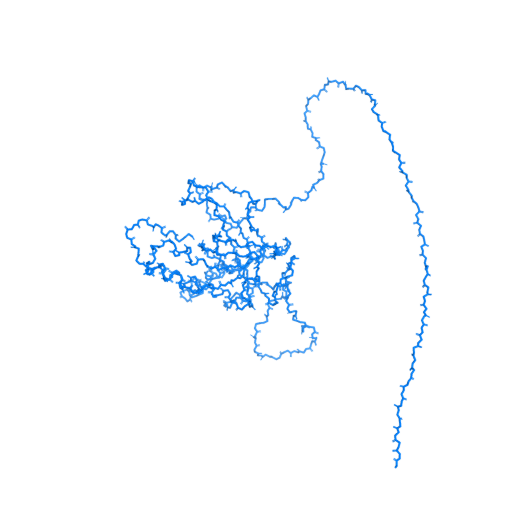 A N 1
ATOM 2275 C CA . GLN A 1 290 ? -0.007 -6.507 -8.870 1.00 97.69 290 GLN A CA 1
ATOM 2276 C C . GLN A 1 290 ? -0.874 -6.267 -7.630 1.00 97.69 290 GLN A C 1
ATOM 2278 O O . GLN A 1 290 ? -0.368 -6.291 -6.507 1.00 97.69 290 GLN A O 1
ATOM 2283 N N . VAL A 1 291 ? -2.169 -6.011 -7.824 1.00 98.06 291 VAL A N 1
ATOM 2284 C CA . VAL A 1 291 ? -3.110 -5.649 -6.754 1.00 98.06 291 VAL A CA 1
ATOM 2285 C C . VAL A 1 291 ? -4.311 -6.588 -6.777 1.00 98.06 291 VAL A C 1
ATOM 2287 O O . VAL A 1 291 ? -4.937 -6.795 -7.816 1.00 98.06 291 VAL A O 1
ATOM 2290 N N . TRP A 1 292 ? -4.663 -7.133 -5.617 1.00 98.06 292 TRP A N 1
ATOM 2291 C CA . TRP A 1 292 ? -5.799 -8.018 -5.388 1.00 98.06 292 TRP A CA 1
ATOM 2292 C C . TRP A 1 292 ? -6.835 -7.328 -4.503 1.00 98.06 292 TRP A C 1
ATOM 2294 O O . TRP A 1 292 ? -6.528 -6.862 -3.404 1.00 98.06 292 TRP A O 1
ATOM 2304 N N . ARG A 1 293 ? -8.096 -7.328 -4.951 1.00 96.56 293 ARG A N 1
ATOM 2305 C CA . ARG A 1 293 ? -9.235 -6.833 -4.155 1.00 96.56 293 ARG A CA 1
ATOM 2306 C C . ARG A 1 293 ? -9.526 -7.715 -2.928 1.00 96.56 293 ARG A C 1
ATOM 2308 O O . ARG A 1 293 ? -10.086 -7.240 -1.947 1.00 96.56 293 ARG A O 1
ATOM 2315 N N . ASP A 1 294 ? -9.141 -8.991 -2.976 1.00 96.50 294 ASP A N 1
ATOM 2316 C CA . ASP A 1 294 ? -9.283 -9.929 -1.861 1.00 96.50 294 ASP A CA 1
ATOM 2317 C C . ASP A 1 294 ? -7.998 -9.996 -1.033 1.00 96.50 294 ASP A C 1
ATOM 2319 O O . ASP A 1 294 ? -7.000 -10.581 -1.452 1.00 96.50 294 ASP A O 1
ATOM 2323 N N . ILE A 1 295 ? -8.021 -9.429 0.172 1.00 96.75 295 ILE A N 1
ATOM 2324 C CA . ILE A 1 295 ? -6.823 -9.349 1.019 1.00 96.75 295 ILE A CA 1
ATOM 2325 C C . ILE A 1 295 ? -6.345 -10.702 1.562 1.00 96.75 295 ILE A C 1
ATOM 2327 O O . ILE A 1 295 ? -5.223 -10.811 2.047 1.00 96.75 295 ILE A O 1
ATOM 2331 N N . ARG A 1 296 ? -7.164 -11.757 1.443 1.00 95.50 296 ARG A N 1
ATOM 2332 C CA . ARG A 1 296 ? -6.797 -13.132 1.830 1.00 95.50 296 ARG A CA 1
ATOM 2333 C C . ARG A 1 296 ? -5.769 -13.766 0.888 1.00 95.50 296 ARG A C 1
ATOM 2335 O O . ARG A 1 296 ? -5.280 -14.851 1.177 1.00 95.50 296 ARG A O 1
ATOM 2342 N N . GLU A 1 297 ? -5.469 -13.105 -0.228 1.00 94.94 297 GLU A N 1
ATOM 2343 C CA . GLU A 1 297 ? -4.420 -13.495 -1.170 1.00 94.94 297 GLU A CA 1
ATOM 2344 C C . GLU A 1 297 ? -3.002 -13.323 -0.611 1.00 94.94 297 GLU A C 1
ATOM 2346 O O . GLU A 1 297 ? -2.083 -13.961 -1.128 1.00 94.94 297 GLU A O 1
ATOM 2351 N N . ALA A 1 298 ? -2.821 -12.474 0.406 1.00 94.38 298 ALA A N 1
ATOM 2352 C CA . ALA A 1 298 ? -1.554 -12.222 1.089 1.00 94.38 298 ALA A CA 1
ATOM 2353 C C . ALA A 1 298 ? -1.318 -13.176 2.279 1.00 94.38 298 ALA A C 1
ATOM 2355 O O . ALA A 1 298 ? -2.271 -13.700 2.860 1.00 94.38 298 ALA A O 1
ATOM 2356 N N . ASP A 1 299 ? -0.052 -13.397 2.662 1.00 88.88 299 ASP A N 1
ATOM 2357 C CA . ASP A 1 299 ? 0.267 -14.153 3.881 1.00 88.88 299 ASP A CA 1
ATOM 2358 C C . ASP A 1 299 ? 0.090 -13.242 5.101 1.00 88.88 299 ASP A C 1
ATOM 2360 O O . ASP A 1 299 ? 0.625 -12.136 5.181 1.00 88.88 299 ASP A O 1
ATOM 2364 N N . GLU A 1 300 ? -0.633 -13.737 6.103 1.00 84.94 300 GLU A N 1
ATOM 2365 C CA . GLU A 1 300 ? -0.835 -13.042 7.368 1.00 84.94 300 GLU A CA 1
ATOM 2366 C C . GLU A 1 300 ? 0.488 -12.793 8.133 1.00 84.94 300 GLU A C 1
ATOM 2368 O O . GLU A 1 300 ? 0.514 -12.057 9.122 1.00 84.94 300 GLU A O 1
ATOM 2373 N N . ARG A 1 301 ? 1.584 -13.457 7.762 1.00 81.62 301 ARG A N 1
ATOM 2374 C CA . ARG A 1 301 ? 2.872 -13.412 8.473 1.00 81.62 301 ARG A CA 1
ATOM 2375 C C . ARG A 1 301 ? 3.835 -12.367 7.938 1.00 81.62 301 ARG A C 1
ATOM 2377 O O . ARG A 1 301 ? 4.808 -12.063 8.631 1.00 81.62 301 ARG A O 1
ATOM 2384 N N . ASP A 1 302 ? 3.597 -11.839 6.742 1.00 87.31 302 ASP A N 1
ATOM 2385 C CA . ASP A 1 302 ? 4.504 -10.871 6.146 1.00 87.31 302 ASP A CA 1
ATOM 2386 C C . ASP A 1 302 ? 4.378 -9.510 6.840 1.00 87.31 302 ASP A C 1
ATOM 2388 O O . ASP A 1 302 ? 3.296 -8.954 7.033 1.00 87.31 302 ASP A O 1
ATOM 2392 N N . HIS A 1 303 ? 5.522 -9.000 7.297 1.00 88.25 303 HIS A N 1
ATOM 2393 C CA . HIS A 1 303 ? 5.606 -7.744 8.031 1.00 88.25 303 HIS A CA 1
ATOM 2394 C C . HIS A 1 303 ? 5.884 -6.596 7.050 1.00 88.25 303 HIS A C 1
ATOM 2396 O O . HIS A 1 303 ? 6.826 -6.736 6.267 1.00 88.25 303 HIS A O 1
ATOM 2402 N N . PRO A 1 304 ? 5.167 -5.456 7.115 1.00 89.25 304 PRO A N 1
ATOM 2403 C CA . PRO A 1 304 ? 5.305 -4.348 6.163 1.00 89.25 304 PRO A CA 1
ATOM 2404 C C . PRO A 1 304 ? 6.733 -3.868 5.889 1.00 89.25 304 PRO A C 1
ATOM 2406 O O . PRO A 1 304 ? 7.078 -3.612 4.745 1.00 89.25 304 PRO A O 1
ATOM 2409 N N . VAL A 1 305 ? 7.600 -3.846 6.909 1.00 87.88 305 VAL A N 1
ATOM 2410 C CA . VAL A 1 305 ? 9.035 -3.509 6.766 1.00 87.88 305 VAL A CA 1
ATOM 2411 C C . VAL A 1 305 ? 9.738 -4.340 5.682 1.00 87.88 305 VAL A C 1
ATOM 2413 O O . VAL A 1 305 ? 10.633 -3.832 5.021 1.00 87.88 305 VAL A O 1
ATOM 2416 N N . ARG A 1 306 ? 9.307 -5.584 5.425 1.00 90.06 306 ARG A N 1
ATOM 2417 C CA . ARG A 1 306 ? 9.870 -6.399 4.336 1.00 90.06 306 ARG A CA 1
ATOM 2418 C C . ARG A 1 306 ? 9.595 -5.825 2.950 1.00 90.06 306 ARG A C 1
ATOM 2420 O O . ARG A 1 306 ? 10.389 -6.081 2.062 1.00 90.06 306 ARG A O 1
ATOM 2427 N N . PHE A 1 307 ? 8.511 -5.072 2.762 1.00 90.44 307 PHE A N 1
ATOM 2428 C CA . PHE A 1 307 ? 8.254 -4.398 1.489 1.00 90.44 307 PHE A CA 1
ATOM 2429 C C . PHE A 1 307 ? 9.274 -3.282 1.267 1.00 90.44 307 PHE A C 1
ATOM 2431 O O . PHE A 1 307 ? 9.750 -3.099 0.157 1.00 90.44 307 PHE A O 1
ATOM 2438 N N . LEU A 1 308 ? 9.649 -2.574 2.339 1.00 87.56 308 LEU A N 1
ATOM 2439 C CA . LEU A 1 308 ? 10.707 -1.567 2.292 1.00 87.56 308 LEU A CA 1
ATOM 2440 C C . LEU A 1 308 ? 12.073 -2.217 2.021 1.00 87.56 308 LEU A C 1
ATOM 2442 O O . LEU A 1 308 ? 12.829 -1.680 1.227 1.00 87.56 308 LEU A O 1
ATOM 2446 N N . ASP A 1 309 ? 12.358 -3.394 2.596 1.00 89.81 309 ASP A N 1
ATOM 2447 C CA . ASP A 1 309 ? 13.555 -4.177 2.237 1.00 89.81 309 ASP A CA 1
ATOM 2448 C C . ASP A 1 309 ? 13.547 -4.580 0.739 1.00 89.81 309 ASP A C 1
ATOM 2450 O O . ASP A 1 309 ? 14.570 -4.464 0.072 1.00 89.81 309 ASP A O 1
ATOM 2454 N N . GLU A 1 310 ? 12.404 -5.041 0.204 1.00 91.25 310 GLU A N 1
ATOM 2455 C CA . GLU A 1 310 ? 12.235 -5.439 -1.212 1.00 91.25 310 GLU A CA 1
ATOM 2456 C C . GLU A 1 310 ? 12.353 -4.241 -2.178 1.00 91.25 310 GLU A C 1
ATOM 2458 O O . GLU A 1 310 ? 12.915 -4.376 -3.267 1.00 91.25 310 GLU A O 1
ATOM 2463 N N . VAL A 1 311 ? 11.869 -3.063 -1.772 1.00 89.19 311 VAL A N 1
ATOM 2464 C CA . VAL A 1 311 ? 12.027 -1.792 -2.499 1.00 89.19 311 VAL A CA 1
ATOM 2465 C C . VAL A 1 311 ? 13.475 -1.305 -2.464 1.00 89.19 311 VAL A C 1
ATOM 2467 O O . VAL A 1 311 ? 14.038 -1.056 -3.528 1.00 89.19 311 VAL A O 1
ATOM 2470 N N . ASP A 1 312 ? 14.102 -1.241 -1.283 1.00 87.50 312 ASP A N 1
ATOM 2471 C CA . ASP A 1 312 ? 15.516 -0.875 -1.136 1.00 87.50 312 ASP A CA 1
ATOM 2472 C C . ASP A 1 312 ? 16.393 -1.822 -1.998 1.00 87.50 312 ASP A C 1
ATOM 2474 O O . ASP A 1 312 ? 17.314 -1.369 -2.679 1.00 87.50 312 ASP A O 1
ATOM 2478 N N . GLU A 1 313 ? 16.115 -3.136 -2.028 1.00 89.75 313 GLU A N 1
ATOM 2479 C CA . GLU A 1 313 ? 16.820 -4.101 -2.894 1.00 89.75 313 GLU A CA 1
ATOM 2480 C C . GLU A 1 313 ? 16.613 -3.797 -4.389 1.00 89.75 313 GLU A C 1
ATOM 2482 O O . GLU A 1 313 ? 17.584 -3.800 -5.154 1.00 89.75 313 GLU A O 1
ATOM 2487 N N . MET A 1 314 ? 15.382 -3.480 -4.805 1.00 88.62 314 MET A N 1
ATOM 2488 C CA . MET A 1 314 ? 15.060 -3.120 -6.189 1.00 88.62 314 MET A CA 1
ATOM 2489 C C . MET A 1 314 ? 15.767 -1.832 -6.632 1.00 88.62 314 MET A C 1
ATOM 2491 O O . MET A 1 314 ? 16.394 -1.814 -7.689 1.00 88.62 314 MET A O 1
ATOM 2495 N N . GLU A 1 315 ? 15.723 -0.768 -5.829 1.00 86.50 315 GLU A N 1
ATOM 2496 C CA . GLU A 1 315 ? 16.384 0.510 -6.129 1.00 86.50 315 GLU A CA 1
ATOM 2497 C C . GLU A 1 315 ? 17.906 0.360 -6.240 1.00 86.50 315 GLU A C 1
ATOM 2499 O O . GLU A 1 315 ? 18.520 0.882 -7.177 1.00 86.50 315 GLU A O 1
ATOM 2504 N N . ASN A 1 316 ? 18.521 -0.400 -5.326 1.00 86.69 316 ASN A N 1
ATOM 2505 C CA . ASN A 1 316 ? 19.952 -0.703 -5.378 1.00 86.69 316 ASN A CA 1
ATOM 2506 C C . ASN A 1 316 ? 20.319 -1.502 -6.637 1.00 86.69 316 ASN A C 1
ATOM 2508 O O . ASN A 1 316 ? 21.347 -1.223 -7.260 1.00 86.69 316 ASN A O 1
ATOM 2512 N N . LEU A 1 317 ? 19.483 -2.471 -7.026 1.00 86.31 317 LEU A N 1
ATOM 2513 C CA . LEU A 1 317 ? 19.658 -3.249 -8.251 1.00 86.31 317 LEU A CA 1
ATOM 2514 C C . LEU A 1 317 ? 19.596 -2.326 -9.472 1.00 86.31 317 LEU A C 1
ATOM 2516 O O . LEU A 1 317 ? 20.558 -2.293 -10.236 1.00 86.31 317 LEU A O 1
ATOM 2520 N N . LEU A 1 318 ? 18.527 -1.535 -9.615 1.00 83.56 318 LEU A N 1
ATOM 2521 C CA . LEU A 1 318 ? 18.330 -0.592 -10.724 1.00 83.56 318 LEU A CA 1
ATOM 2522 C C . LEU A 1 318 ? 19.478 0.427 -10.830 1.00 83.56 318 LEU A C 1
ATOM 2524 O O . LEU A 1 318 ? 19.968 0.678 -11.929 1.00 83.56 318 LEU A O 1
ATOM 2528 N N . SER A 1 319 ? 19.970 0.936 -9.697 1.00 83.75 319 SER A N 1
ATOM 2529 C CA . SER A 1 319 ? 21.088 1.894 -9.628 1.00 83.75 319 SER A CA 1
ATOM 2530 C C . SER A 1 319 ? 22.449 1.301 -10.015 1.00 83.75 319 SER A C 1
ATOM 2532 O O . SER A 1 319 ? 23.374 2.039 -10.351 1.00 83.75 319 SER A O 1
ATOM 2534 N N . CYS A 1 320 ? 22.601 -0.024 -9.942 1.00 77.94 320 CYS A N 1
ATOM 2535 C CA . CYS A 1 320 ? 23.841 -0.730 -10.282 1.00 77.94 320 CYS A CA 1
ATOM 2536 C C . CYS A 1 320 ? 23.884 -1.230 -11.734 1.00 77.94 320 CYS A C 1
ATOM 2538 O O . CYS A 1 320 ? 24.914 -1.758 -12.165 1.00 77.94 320 CYS A O 1
ATOM 2540 N N . LEU A 1 321 ? 22.788 -1.107 -12.486 1.00 74.25 321 LEU A N 1
ATOM 2541 C CA . LEU A 1 321 ? 22.751 -1.499 -13.889 1.00 74.25 321 LEU A CA 1
ATOM 2542 C C . LEU A 1 321 ? 23.414 -0.423 -14.759 1.00 74.25 321 LEU A C 1
ATOM 2544 O O . LEU A 1 321 ? 23.172 0.766 -14.551 1.00 74.25 321 LEU A O 1
ATOM 2548 N N . PRO A 1 322 ? 24.237 -0.805 -15.753 1.00 64.81 322 PRO A N 1
ATOM 2549 C CA . PRO A 1 322 ? 24.710 0.158 -16.732 1.00 64.81 322 PRO A CA 1
ATOM 2550 C C . PRO A 1 322 ? 23.504 0.701 -17.503 1.00 64.81 322 PRO A C 1
ATOM 2552 O O . PRO A 1 322 ? 22.757 -0.072 -18.104 1.00 64.81 322 PRO A O 1
ATOM 2555 N N . GLN A 1 323 ? 23.336 2.024 -17.511 1.00 58.28 323 GLN A N 1
ATOM 2556 C CA . GLN A 1 323 ? 22.539 2.682 -18.541 1.00 58.28 323 GLN A CA 1
ATOM 2557 C C . GLN A 1 323 ? 23.232 2.390 -19.877 1.00 58.28 323 GLN A C 1
ATOM 2559 O O . GLN A 1 323 ? 24.320 2.899 -20.138 1.00 58.28 323 GLN A O 1
ATOM 2564 N N . GLU A 1 324 ? 22.657 1.499 -20.687 1.00 54.91 324 GLU A N 1
ATOM 2565 C CA . GLU A 1 324 ? 23.065 1.371 -22.087 1.00 54.91 324 GLU A CA 1
ATOM 2566 C C . GLU A 1 324 ? 22.689 2.683 -22.798 1.00 54.91 324 GLU A C 1
ATOM 2568 O O . GLU A 1 324 ? 21.603 3.197 -22.547 1.00 54.91 324 GLU A O 1
ATOM 2573 N N . ASP A 1 325 ? 23.587 3.235 -23.630 1.00 44.97 325 ASP A N 1
ATOM 2574 C CA . ASP A 1 325 ? 23.546 4.607 -24.192 1.00 44.97 325 ASP A CA 1
ATOM 2575 C C . ASP A 1 325 ? 22.387 4.882 -25.195 1.00 44.97 325 ASP A C 1
ATOM 2577 O O . ASP A 1 325 ? 22.599 5.319 -26.330 1.00 44.97 325 ASP A O 1
ATOM 2581 N N . GLY A 1 326 ? 21.144 4.619 -24.800 1.00 49.06 326 GLY A N 1
ATOM 2582 C CA . GLY A 1 326 ? 19.930 5.139 -25.422 1.00 49.06 326 GLY A CA 1
ATOM 2583 C C . GLY A 1 326 ? 19.142 5.956 -24.401 1.00 49.06 326 GLY A C 1
ATOM 2584 O O . GLY A 1 326 ? 19.156 5.620 -23.219 1.00 49.06 326 GLY A O 1
ATOM 2585 N N . ASP A 1 327 ? 18.452 7.004 -24.863 1.00 39.62 327 ASP A N 1
ATOM 2586 C CA . ASP A 1 327 ? 17.582 7.876 -24.056 1.00 39.62 327 ASP A CA 1
ATOM 2587 C C . ASP A 1 327 ? 16.360 7.111 -23.503 1.00 39.62 327 ASP A C 1
ATOM 2589 O O . ASP A 1 327 ? 15.220 7.304 -23.924 1.00 39.62 327 ASP A O 1
ATOM 2593 N N . VAL A 1 328 ? 16.600 6.210 -22.552 1.00 45.09 328 VAL A N 1
ATOM 2594 C CA . VAL A 1 328 ? 15.593 5.733 -21.613 1.00 45.09 328 VAL A CA 1
ATOM 2595 C C . VAL A 1 328 ? 15.750 6.599 -20.376 1.00 45.09 328 VAL A C 1
ATOM 2597 O O . VAL A 1 328 ? 16.531 6.282 -19.473 1.00 45.09 328 VAL A O 1
ATOM 2600 N N . ASP A 1 329 ? 14.994 7.696 -20.340 1.00 39.91 329 ASP A N 1
ATOM 2601 C CA . ASP A 1 329 ? 14.685 8.370 -19.086 1.00 39.91 329 ASP A CA 1
ATOM 2602 C C . ASP A 1 329 ? 13.963 7.350 -18.191 1.00 39.91 329 ASP A C 1
ATOM 2604 O O . ASP A 1 329 ? 12.740 7.206 -18.210 1.00 39.91 329 ASP A O 1
ATOM 2608 N N . MET A 1 330 ? 14.735 6.620 -17.377 1.00 42.22 330 MET A N 1
ATOM 2609 C CA . MET A 1 330 ? 14.220 6.058 -16.136 1.00 42.22 330 MET A CA 1
ATOM 2610 C C . MET A 1 330 ? 13.901 7.234 -15.221 1.00 42.22 330 MET A C 1
ATOM 2612 O O . MET A 1 330 ? 14.640 7.550 -14.286 1.00 42.22 330 MET A O 1
ATOM 2616 N N . VAL A 1 331 ? 12.756 7.860 -15.482 1.00 38.56 331 VAL A N 1
ATOM 2617 C CA . VAL A 1 331 ? 12.023 8.540 -14.434 1.00 38.56 331 VAL A CA 1
ATOM 2618 C C . VAL A 1 331 ? 11.708 7.455 -13.408 1.00 38.56 331 VAL A C 1
ATOM 2620 O O . VAL A 1 331 ? 10.896 6.556 -13.635 1.00 38.56 331 VAL A O 1
ATOM 2623 N N . VAL A 1 332 ? 12.424 7.504 -12.290 1.00 39.06 332 VAL A N 1
ATOM 2624 C CA . VAL A 1 332 ? 11.950 6.933 -11.034 1.00 39.06 332 VAL A CA 1
ATOM 2625 C C . VAL A 1 332 ? 10.783 7.836 -10.629 1.00 39.06 332 VAL A C 1
ATOM 2627 O O . VAL A 1 332 ? 11.005 8.882 -10.021 1.00 39.06 332 VAL A O 1
ATOM 2630 N N . VAL A 1 333 ? 9.586 7.497 -11.129 1.00 39.47 333 VAL A N 1
ATOM 2631 C CA . VAL A 1 333 ? 8.334 8.269 -10.982 1.00 39.47 333 VAL A CA 1
ATOM 2632 C C . VAL A 1 333 ? 7.878 8.252 -9.537 1.00 39.47 333 VAL A C 1
ATOM 2634 O O . VAL A 1 333 ? 7.677 7.128 -9.031 1.00 39.47 333 VAL A O 1
#

Radius of gyration: 30.93 Å; chains: 1; bounding box: 87×94×87 Å

Sequence (333 aa):
MKNTNKNIHLSIPSLSAPSFARPLSPGCPTDTGISSIHTTAPPWWQGGLPTPRAIPMTATALTRENSWNSVLPSPATPTSIPSSRWRIQPGTYVAFSLDTESIAQKFAHHSAAYESVRRVPTRKYVGLVVSSYTYLSEENEDDGEFVEELVVNFVGGSPPPEIGFKDHWISISPSMSSTNQSSPSTQPNYRDQATLPPASMEPLHTATLFPWKNRVQWTTSGTRLIVHKFHESLLTFNLDDEEFGRFEEKVSEDYSSMHSITDITRSPSDEEQNQRIEKMKVPLFAFPAQVWRDIREADERDHPVRFLDEVDEMENLLSCLPQEDGDVDMVVV

Organism: NCBI:txid2056292

pLDDT: mean 70.64, std 25.33, range [27.09, 98.25]

Foldseek 3Di:
DDDDDDDDDDDDDDDDDDDDDDDDDDDDDDDDDDDDDDDDDDDDDPDDDDDDDDDDDDPDPPDPPPPPPPPDPDPPDFPFDPPVPFPDAAQWKWKKKFPLQVVLVLDDPPDPLSVVSVPLDMAIFMWGFHDKGWGFDPVCVPVRDIKIKTWTFGKFLAFDPDPPRNQQKAAAPPEDPPPPPPDDDDDDDDDDCPDDHPPDDDHFYKPDHDPDYNMITGLFATEMATAPAEADDPDITGGDPVSSVVSVVSSVVSVVVLVVVVVVPPDPVCPVVVVSSQNRHYDPAYGYMHMYRDNVVGDNPDGPVVSVVSVVVSVVSVVPDDPDPDPPPPPSD